Protein AF-A0AAJ1BQD4-F1 (afdb_monomer)

Radius of gyration: 19.54 Å; Cα contacts (8 Å, |Δi|>4): 1120; chains: 1; bounding box: 50×48×52 Å

Solvent-accessible surface area (backbone atoms only — not comparable to full-atom values): 15275 Å² total; per-residue (Å²): 88,64,57,44,64,51,76,49,60,75,44,80,45,82,42,58,44,59,57,44,51,35,37,25,38,22,70,61,92,96,44,77,36,52,31,38,41,34,45,28,41,28,41,9,48,33,22,21,27,33,36,31,27,70,44,18,35,38,39,40,29,49,27,42,30,29,33,5,49,71,22,22,37,35,35,37,29,29,20,37,37,41,38,34,47,26,41,32,40,49,17,58,34,27,18,30,35,34,37,32,57,46,25,48,36,39,38,32,49,27,40,32,33,52,16,39,31,27,37,32,36,38,31,61,69,60,92,76,49,68,83,85,38,26,14,25,37,38,40,31,50,27,41,40,32,33,64,23,66,25,78,36,77,54,36,85,39,43,95,67,90,47,68,43,50,28,22,51,31,37,33,24,36,21,17,35,16,36,36,52,27,41,37,47,31,51,80,78,36,60,15,22,41,29,38,32,30,5,14,39,38,32,41,30,46,28,39,38,37,25,32,14,36,40,32,38,35,24,33,31,38,86,81,52,89,66,50,84,28,20,14,19,44,36,40,39,31,46,38,44,63,38,68,39,43,24,48,38,39,34,28,47,16,39,38,35,40,33,52,31,55,46,58,77,31,54,94,93,56,53,37,63,45,76,39,76,94,71,74,74,46,37,76,92,62,75,30,40,60,35,42,35,57,50,62,35,44,83,44,99,86,46,71,78,27,60,31,76,84,53,88,66,76,96,68,58,68,63,82,47,48,42,81,46,76,43,72,66,41,68,127

Sequence (331 aa):
MRHSSGSITNSELNVNCNGIDINSRKSVGNVDYSIDVISNEITTADGSPITVFDGGLVRIADNDLQGADEASGISIESSEVQVHNNDIGPIGGWNGLWMLGSFDVVAENNTIHDTAREPIRAGEYGSQSPNPQAARVYLANNSITSDGTGSCQATKYDDWGGDFTCPAVHAYRTGVSMFDNTINIPDTGDADGIRAVGALLDIQRNTFNIPGTGAIVTNYDDGYAGSQQYGTLAFFSQNSWAGVGMTYNVTKSSITVQSEYIPSPPPGEYPVRLLWSDQEAYPPNDYQTNIRPTFVQDCANCANMTPRGFPLAINMDNNSTTFTFANLSNL

Foldseek 3Di:
DELDAEEDEPEEFEEAAEQEEYAAWHDDDHDTHAYEYEHYEFEYAAYAPYEHEHAHHYEYEHYEFEHNLQYENYEYELYEYEAYQYEQDDHNHEEPYHYEAAYEYEHENYEQEAGLAANAEYYQDDACRDDGHAHEYEYEAYEFEYQQAHKDFDYPFDPPVTIDGHANYEEELYEYAYYQYEYAHDPPYAHENYEYELYEEHHEQYEDAGQHEPYEFAKTDPPDFLDAIHGYEYEYENYEDHNYQAHEHWEQHAYEYEQYEQDDHPPPDDNYHYDYDDDFQDVVVVRSPFYFRRDQAPDPPGDGSHHVPRPDDRGDDTPDGYYHYDNYHDD

Mean predicted aligned error: 4.43 Å

Secondary structure (DSSP, 8-state):
-BS--EEEES-EEEESS-SEEEES-EEETTEEEPEEEES-EEEESSS-SEEEESS-EEEEES-EEEE-TTS-SEEEES-EEEEES-EEEEESSS-SEEEESS-EEEEES-EEEEESS-SEEEE--STT--S----EEEEES-EEEE-S-PEEPPPTTS--SS-EEPPSEEEESSEEEEES-EEE--TTS---SEEEES-EEEEES-EEE-SSEEEEEE-B--SSTTPPEE--EEEEES-EEES-SEEEEEES-EEEEES-BPPPPPTT--SEEEE--SPPP-GGGTTTT-EEPPPS-SSTTS---PPTT--S-S---TT--EEEEES-B--

Structure (mmCIF, N/CA/C/O backbone):
data_AF-A0AAJ1BQD4-F1
#
_entry.id   AF-A0AAJ1BQD4-F1
#
loop_
_atom_site.group_PDB
_atom_site.id
_atom_site.type_symbol
_atom_site.label_atom_id
_atom_site.label_alt_id
_atom_site.label_comp_id
_atom_site.label_asym_id
_atom_site.label_entity_id
_atom_site.label_seq_id
_atom_site.pdbx_PDB_ins_code
_atom_site.Cartn_x
_atom_site.Cartn_y
_atom_site.Cartn_z
_atom_site.occupancy
_atom_site.B_iso_or_equiv
_atom_site.auth_seq_id
_atom_site.auth_comp_id
_atom_site.auth_asym_id
_atom_site.auth_atom_id
_atom_site.pdbx_PDB_model_num
ATOM 1 N N . MET A 1 1 ? -2.009 -7.087 25.141 1.00 88.19 1 MET A N 1
ATOM 2 C CA . MET A 1 1 ? -2.395 -8.506 25.313 1.00 88.19 1 MET A CA 1
ATOM 3 C C . MET A 1 1 ? -1.305 -9.383 24.733 1.00 88.19 1 MET A C 1
ATOM 5 O O . MET A 1 1 ? -0.830 -9.070 23.652 1.00 88.19 1 MET A O 1
ATOM 9 N N . ARG A 1 2 ? -0.899 -10.452 25.430 1.00 91.88 2 ARG A N 1
ATOM 10 C CA . ARG A 1 2 ? 0.175 -11.340 24.964 1.00 91.88 2 ARG A CA 1
ATOM 11 C C . ARG A 1 2 ? -0.205 -12.805 25.106 1.00 91.88 2 ARG A C 1
ATOM 13 O O . ARG A 1 2 ? -0.715 -13.180 26.161 1.00 91.88 2 ARG A O 1
ATOM 20 N N . HIS A 1 3 ? 0.023 -13.618 24.070 1.00 91.12 3 HIS A N 1
ATOM 21 C CA . HIS A 1 3 ? -0.345 -15.047 24.048 1.00 91.12 3 HIS A CA 1
ATOM 22 C C . HIS A 1 3 ? -1.766 -15.288 24.582 1.00 91.12 3 HIS A C 1
ATOM 24 O O . HIS A 1 3 ? -2.000 -16.134 25.450 1.00 91.12 3 HIS A O 1
ATOM 30 N N . SER A 1 4 ? -2.701 -14.467 24.113 1.00 90.62 4 SER A N 1
ATOM 31 C CA . SER A 1 4 ? -4.085 -14.425 24.579 1.00 90.62 4 SER A CA 1
ATOM 32 C C . SER A 1 4 ? -5.039 -14.786 23.440 1.00 90.62 4 SER A C 1
ATOM 34 O O . SER A 1 4 ? -4.661 -14.749 22.274 1.00 90.62 4 SER A O 1
ATOM 36 N N . SER A 1 5 ? -6.266 -15.151 23.795 1.00 93.25 5 SER A N 1
ATOM 37 C CA . SER A 1 5 ? -7.375 -15.403 22.871 1.00 93.25 5 SER A CA 1
ATOM 38 C C . SER A 1 5 ? -8.663 -14.904 23.514 1.00 93.25 5 SER A C 1
ATOM 40 O O . SER A 1 5 ? -8.797 -14.985 24.738 1.00 93.25 5 SER A O 1
ATOM 42 N N . GLY A 1 6 ? -9.617 -14.440 22.720 1.00 94.44 6 GLY A N 1
ATOM 43 C CA . GLY A 1 6 ? -10.885 -13.917 23.222 1.00 94.44 6 GLY A CA 1
ATOM 44 C C . GLY A 1 6 ? -11.411 -12.796 22.343 1.00 94.44 6 GLY A C 1
ATOM 45 O O . GLY A 1 6 ? -10.931 -12.613 21.229 1.00 94.44 6 GLY A O 1
ATOM 46 N N . SER A 1 7 ? -12.385 -12.051 22.854 1.00 97.19 7 SER A N 1
ATOM 47 C CA . SER A 1 7 ? -13.062 -10.994 22.109 1.00 97.19 7 SER A CA 1
ATOM 48 C C . SER A 1 7 ? -13.147 -9.699 22.914 1.00 97.19 7 SER A C 1
ATOM 50 O O . SER A 1 7 ? -13.523 -9.729 24.087 1.00 97.19 7 SER A O 1
ATOM 52 N N . ILE A 1 8 ? -12.858 -8.571 22.271 1.00 97.94 8 ILE A N 1
ATOM 53 C CA . ILE A 1 8 ? -13.122 -7.217 22.762 1.00 97.94 8 ILE A CA 1
ATOM 54 C C . ILE A 1 8 ? -14.215 -6.642 21.877 1.00 97.94 8 ILE A C 1
ATOM 56 O O . ILE A 1 8 ? -14.010 -6.481 20.673 1.00 97.94 8 ILE A O 1
ATOM 60 N N . THR A 1 9 ? -15.391 -6.405 22.458 1.00 98.19 9 THR A N 1
ATOM 61 C CA . THR A 1 9 ? -16.562 -6.015 21.672 1.00 98.19 9 THR A CA 1
ATOM 62 C C . THR A 1 9 ? -17.439 -4.985 22.350 1.00 98.19 9 THR A C 1
ATOM 64 O O . THR A 1 9 ? -17.558 -5.028 23.577 1.00 98.19 9 THR A O 1
ATOM 67 N N . ASN A 1 10 ? -18.153 -4.179 21.560 1.00 97.88 10 ASN A N 1
ATOM 68 C CA . ASN A 1 10 ? -19.195 -3.255 22.028 1.00 97.88 10 ASN A CA 1
ATOM 69 C C . ASN A 1 10 ? -18.691 -2.312 23.127 1.00 97.88 10 ASN A C 1
ATOM 71 O O . ASN A 1 10 ? -19.351 -2.130 24.152 1.00 97.88 10 ASN A O 1
ATOM 75 N N . SER A 1 11 ? -17.477 -1.795 22.947 1.00 98.06 11 SER A N 1
ATOM 76 C CA . SER A 1 11 ? -16.794 -0.944 23.919 1.00 98.06 11 SER A CA 1
ATOM 77 C C . SER A 1 11 ? -16.406 0.396 23.301 1.00 98.06 11 SER A C 1
ATOM 79 O O . SER A 1 11 ? -16.080 0.466 22.121 1.00 98.06 11 SER A O 1
ATOM 81 N N . GLU A 1 12 ? -16.399 1.434 24.132 1.00 98.50 12 GLU A N 1
ATOM 82 C CA . GLU A 1 12 ? -15.847 2.751 23.813 1.00 98.50 12 GLU A CA 1
ATOM 83 C C . GLU A 1 12 ? -14.515 2.908 24.562 1.00 98.50 12 GLU A C 1
ATOM 85 O O . GLU A 1 12 ? -14.447 2.724 25.784 1.00 98.50 12 GLU A O 1
ATOM 90 N N . LEU A 1 13 ? -13.442 3.191 23.829 1.00 98.25 13 LEU A N 1
ATOM 91 C CA . LEU A 1 13 ? -12.076 3.293 24.333 1.00 98.25 13 LEU A CA 1
ATOM 92 C C . LEU A 1 13 ? -11.508 4.668 23.972 1.00 98.25 13 LEU A C 1
ATOM 94 O O . LEU A 1 13 ? -11.209 4.930 22.815 1.00 98.25 13 LEU A O 1
ATOM 98 N N . ASN A 1 14 ? -11.307 5.515 24.983 1.00 98.31 14 ASN A N 1
ATOM 99 C CA . ASN A 1 14 ? -10.690 6.835 24.844 1.00 98.31 14 ASN A CA 1
ATOM 100 C C . ASN A 1 14 ? -9.389 6.869 25.651 1.00 98.31 14 ASN A C 1
ATOM 102 O O . ASN A 1 14 ? -9.422 6.896 26.887 1.00 98.31 14 ASN A O 1
ATOM 106 N N . VAL A 1 15 ? -8.242 6.820 24.974 1.00 97.69 15 VAL A N 1
ATOM 107 C CA . VAL A 1 15 ? -6.924 6.718 25.625 1.00 97.69 15 VAL A CA 1
ATOM 108 C C . VAL A 1 15 ? -5.890 7.628 24.966 1.00 97.69 15 VAL A C 1
ATOM 110 O O . VAL A 1 15 ? -6.052 8.045 23.830 1.00 97.69 15 VAL A O 1
ATOM 113 N N . ASN A 1 16 ? -4.794 7.930 25.663 1.00 95.75 16 ASN A N 1
ATOM 114 C CA . ASN A 1 16 ? -3.733 8.760 25.078 1.00 95.75 16 ASN A CA 1
ATOM 115 C C . ASN A 1 16 ? -2.726 7.939 24.256 1.00 95.75 16 ASN A C 1
ATOM 117 O O . ASN A 1 16 ? -2.197 8.414 23.263 1.00 95.75 16 ASN A O 1
ATOM 121 N N . CYS A 1 17 ? -2.449 6.706 24.682 1.00 95.19 17 CYS A N 1
ATOM 122 C CA . CYS A 1 17 ? -1.466 5.826 24.048 1.00 95.19 17 CYS A CA 1
ATOM 123 C C . CYS A 1 17 ? -2.155 4.888 23.039 1.00 95.19 17 CYS A C 1
ATOM 125 O O . CYS A 1 17 ? -3.218 5.204 22.516 1.00 95.19 17 CYS A O 1
ATOM 127 N N . ASN A 1 18 ? -1.577 3.709 22.794 1.00 96.56 18 ASN A N 1
ATOM 128 C CA . ASN A 1 18 ? -2.221 2.681 21.979 1.00 96.56 18 ASN A CA 1
ATOM 129 C C . ASN A 1 18 ? -3.545 2.223 22.614 1.00 96.56 18 ASN A C 1
ATOM 131 O O . ASN A 1 18 ? -3.602 2.006 23.829 1.00 96.56 18 ASN A O 1
ATOM 135 N N . GLY A 1 19 ? -4.576 2.031 21.788 1.00 97.50 19 GLY A N 1
ATOM 136 C CA . GLY A 1 19 ? -5.894 1.554 22.212 1.00 97.50 19 GLY A CA 1
ATOM 137 C C . GLY A 1 19 ? -5.857 0.086 22.624 1.00 97.50 19 GLY A C 1
ATOM 138 O O . GLY A 1 19 ? -5.898 -0.259 23.808 1.00 97.50 19 GLY A O 1
ATOM 139 N N . ILE A 1 20 ? -5.751 -0.796 21.633 1.00 98.06 20 ILE A N 1
ATOM 140 C CA . ILE A 1 20 ? -5.651 -2.240 21.819 1.00 98.06 20 ILE A CA 1
ATOM 141 C C . ILE A 1 20 ? -4.321 -2.726 21.265 1.00 98.06 20 ILE A C 1
ATOM 143 O O . ILE A 1 20 ? -4.114 -2.780 20.057 1.00 98.06 20 ILE A O 1
ATOM 147 N N . ASP A 1 21 ? -3.444 -3.150 22.169 1.00 97.12 21 ASP A N 1
ATOM 148 C CA . ASP A 1 21 ? -2.153 -3.717 21.801 1.00 97.12 21 ASP A CA 1
ATOM 149 C C . ASP A 1 21 ? -2.175 -5.246 21.876 1.00 97.12 21 ASP A C 1
ATOM 151 O O . ASP A 1 21 ? -2.487 -5.821 22.925 1.00 97.12 21 ASP A O 1
ATOM 155 N N . ILE A 1 22 ? -1.861 -5.927 20.776 1.00 97.81 22 ILE A N 1
ATOM 156 C CA . ILE A 1 22 ? -1.838 -7.387 20.651 1.00 97.81 22 ILE A CA 1
ATOM 157 C C . ILE A 1 22 ? -0.440 -7.830 20.227 1.00 97.81 22 ILE A C 1
ATOM 159 O O . ILE A 1 22 ? 0.046 -7.459 19.169 1.00 97.81 22 ILE A O 1
ATOM 163 N N . ASN A 1 23 ? 0.180 -8.690 21.035 1.00 96.44 23 ASN A N 1
ATOM 164 C CA . ASN A 1 23 ? 1.512 -9.230 20.784 1.00 96.44 23 ASN A CA 1
ATOM 165 C C . ASN A 1 23 ? 1.465 -10.758 20.837 1.00 96.44 23 ASN A C 1
ATOM 167 O O . ASN A 1 23 ? 1.187 -11.343 21.889 1.00 96.44 23 ASN A O 1
ATOM 171 N N . SER A 1 24 ? 1.770 -11.404 19.715 1.00 94.81 24 SER A N 1
ATOM 172 C CA . SER A 1 24 ? 1.760 -12.860 19.549 1.00 94.81 24 SER A CA 1
ATOM 173 C C . SER A 1 24 ? 0.397 -13.547 19.681 1.00 94.81 24 SER A C 1
ATOM 175 O O . SER A 1 24 ? -0.425 -13.250 20.551 1.00 94.81 24 SER A O 1
ATOM 177 N N . ARG A 1 25 ? 0.191 -14.580 18.860 1.00 94.94 25 ARG A N 1
ATOM 178 C CA . ARG A 1 25 ? -0.966 -15.476 18.962 1.00 94.94 25 ARG A CA 1
ATOM 179 C C . ARG A 1 25 ? -0.877 -16.433 20.154 1.00 94.94 25 ARG A C 1
ATOM 181 O O . ARG A 1 25 ? 0.198 -16.711 20.705 1.00 94.94 25 ARG A O 1
ATOM 188 N N . LYS A 1 26 ? -2.035 -16.952 20.562 1.00 94.94 26 LYS A N 1
ATOM 189 C CA . LYS A 1 26 ? -2.145 -18.078 21.493 1.00 94.94 26 LYS A CA 1
ATOM 190 C C . LYS A 1 26 ? -2.209 -19.379 20.701 1.00 94.94 26 LYS A C 1
ATOM 192 O O . LYS A 1 26 ? -3.079 -19.532 19.854 1.00 94.94 26 LYS A O 1
ATOM 197 N N . SER A 1 27 ? -1.370 -20.338 21.077 1.00 94.06 27 SER A N 1
ATOM 198 C CA . SER A 1 27 ? -1.396 -21.694 20.527 1.00 94.06 27 SER A CA 1
ATOM 199 C C . SER A 1 27 ? -1.500 -22.728 21.650 1.00 94.06 27 SER A C 1
ATOM 201 O O . SER A 1 27 ? -0.889 -22.572 22.715 1.00 94.06 27 SER A O 1
ATOM 203 N N . VAL A 1 28 ? -2.286 -23.784 21.433 1.00 92.94 28 VAL A N 1
ATOM 204 C CA . VAL A 1 28 ? -2.361 -24.962 22.314 1.00 92.94 28 VAL A CA 1
ATOM 205 C C . VAL A 1 28 ? -2.267 -26.215 21.451 1.00 92.94 28 VAL A C 1
ATOM 207 O O . VAL A 1 28 ? -3.158 -26.509 20.656 1.00 92.94 28 VAL A O 1
ATOM 210 N N . GLY A 1 29 ? -1.172 -26.964 21.597 1.00 91.69 29 GLY A N 1
ATOM 211 C CA . GLY A 1 29 ? -0.854 -28.044 20.663 1.00 91.69 29 GLY A CA 1
ATOM 212 C C . GLY A 1 29 ? -0.617 -27.483 19.259 1.00 91.69 29 GLY A C 1
ATOM 213 O O . GLY A 1 29 ? 0.202 -26.585 19.101 1.00 91.69 29 GLY A O 1
ATOM 214 N N . ASN A 1 30 ? -1.362 -27.988 18.273 1.00 91.00 30 ASN A N 1
ATOM 215 C CA . ASN A 1 30 ? -1.288 -27.555 16.870 1.00 91.00 30 ASN A CA 1
ATOM 216 C C . ASN A 1 30 ? -2.463 -26.642 16.466 1.00 91.00 30 ASN A C 1
ATOM 218 O O . ASN A 1 30 ? -2.807 -26.576 15.289 1.00 91.00 30 ASN A O 1
ATOM 222 N N . VAL A 1 31 ? -3.136 -26.020 17.439 1.00 93.81 31 VAL A N 1
ATOM 223 C CA . VAL A 1 31 ? -4.277 -25.127 17.200 1.00 93.81 31 VAL A CA 1
ATOM 224 C C . VAL A 1 31 ? -3.903 -23.718 17.633 1.00 93.81 31 VAL A C 1
ATOM 226 O O . VAL A 1 31 ? -3.534 -23.507 18.792 1.00 93.81 31 VAL A O 1
ATOM 229 N N . ASP A 1 32 ? -4.033 -22.778 16.702 1.00 94.50 32 ASP A N 1
ATOM 230 C CA . ASP A 1 32 ? -3.920 -21.343 16.945 1.00 94.50 32 ASP A CA 1
ATOM 231 C C . ASP A 1 32 ? -5.301 -20.746 17.228 1.00 94.50 32 ASP A C 1
ATOM 233 O O . ASP A 1 32 ? -6.310 -21.164 16.657 1.00 94.50 32 ASP A O 1
ATOM 237 N N . TYR A 1 33 ? -5.342 -19.758 18.118 1.00 95.56 33 TYR A N 1
ATOM 238 C CA . TYR A 1 33 ? -6.560 -19.072 18.530 1.00 95.56 33 TYR A CA 1
ATOM 239 C C . TYR A 1 33 ? -6.441 -17.584 18.223 1.00 95.56 33 TYR A C 1
ATOM 241 O O . TYR A 1 33 ? -5.464 -16.944 18.625 1.00 95.56 33 TYR A O 1
ATOM 249 N N . SER A 1 34 ? -7.446 -17.043 17.536 1.00 95.56 34 SER A N 1
ATOM 250 C CA . SER A 1 34 ? -7.512 -15.624 17.209 1.00 95.56 34 SER A CA 1
ATOM 251 C C . SER A 1 34 ? -7.964 -14.772 18.399 1.00 95.56 34 SER A C 1
ATOM 253 O O . SER A 1 34 ? -8.616 -15.248 19.338 1.00 95.56 34 SER A O 1
ATOM 255 N N . ILE A 1 35 ? -7.615 -13.487 18.344 1.00 97.88 35 ILE A N 1
ATOM 256 C CA . ILE A 1 35 ? -8.299 -12.433 19.096 1.00 97.88 35 ILE A CA 1
ATOM 257 C C . ILE A 1 35 ? -9.266 -11.725 18.153 1.00 97.88 35 ILE A C 1
ATOM 259 O O . ILE A 1 35 ? -8.914 -11.396 17.024 1.00 97.88 35 ILE A O 1
ATOM 263 N N . ASP A 1 36 ? -10.467 -11.474 18.646 1.00 98.50 36 ASP A N 1
ATOM 264 C CA . ASP A 1 36 ? -11.511 -10.736 17.958 1.00 98.50 36 ASP A CA 1
ATOM 265 C C . ASP A 1 36 ? -11.612 -9.317 18.549 1.00 98.50 36 ASP A C 1
ATOM 267 O O . ASP A 1 36 ? -11.798 -9.157 19.754 1.00 98.50 36 ASP A O 1
ATOM 271 N N . VAL A 1 37 ? -11.510 -8.281 17.719 1.00 98.69 37 VAL A N 1
ATOM 272 C CA . VAL A 1 37 ? -11.746 -6.873 18.082 1.00 98.69 37 VAL A CA 1
ATOM 273 C C . VAL A 1 37 ? -12.892 -6.370 17.213 1.00 98.69 37 VAL A C 1
ATOM 275 O O . VAL A 1 37 ? -12.697 -6.154 16.018 1.00 98.69 37 VAL A O 1
ATOM 278 N N . ILE A 1 38 ? -14.105 -6.294 17.771 1.00 98.81 38 ILE A N 1
ATOM 279 C CA . ILE A 1 38 ? -15.328 -6.124 16.970 1.00 98.81 38 ILE A CA 1
ATOM 280 C C . ILE A 1 38 ? -16.282 -5.076 17.527 1.00 98.81 38 ILE A C 1
ATOM 282 O O . ILE A 1 38 ? -16.624 -5.156 18.703 1.00 98.81 38 ILE A O 1
ATOM 286 N N . SER A 1 39 ? -16.835 -4.199 16.689 1.00 98.75 39 SER A N 1
ATOM 287 C CA . SER A 1 39 ? -17.885 -3.256 17.115 1.00 98.75 39 SER A CA 1
ATOM 288 C C . SER A 1 39 ? -17.452 -2.377 18.286 1.00 98.75 39 SER A C 1
ATOM 290 O O . SER A 1 39 ? -18.170 -2.261 19.278 1.00 98.75 39 SER A O 1
ATOM 292 N N . ASN A 1 40 ? -16.250 -1.814 18.211 1.00 98.81 40 ASN A N 1
ATOM 293 C CA . ASN A 1 40 ? -15.747 -0.859 19.193 1.00 98.81 40 ASN A CA 1
ATOM 294 C C . ASN A 1 40 ? -15.586 0.524 18.564 1.00 98.81 40 ASN A C 1
ATOM 296 O O . ASN A 1 40 ? -15.334 0.632 17.369 1.00 98.81 40 ASN A O 1
ATOM 300 N N . GLU A 1 41 ? -15.667 1.550 19.400 1.00 98.88 41 GLU A N 1
ATOM 301 C CA . GLU A 1 41 ? -15.239 2.912 19.083 1.00 98.88 41 GLU A CA 1
ATOM 302 C C . GLU A 1 41 ? -13.920 3.154 19.819 1.00 98.88 41 GLU A C 1
ATOM 304 O O . GLU A 1 41 ? -13.856 3.022 21.047 1.00 98.88 41 GLU A O 1
ATOM 309 N N . ILE A 1 42 ? -12.841 3.414 19.083 1.00 98.81 42 ILE A N 1
ATOM 310 C CA . ILE A 1 42 ? -11.493 3.545 19.639 1.00 98.81 42 ILE A CA 1
ATOM 311 C C . ILE A 1 42 ? -10.894 4.869 19.185 1.00 98.81 42 ILE A C 1
ATOM 313 O O . ILE A 1 42 ? -10.486 5.022 18.036 1.00 98.81 42 ILE A O 1
ATOM 317 N N . THR A 1 43 ? -10.781 5.797 20.129 1.00 98.81 43 THR A N 1
ATOM 318 C CA . THR A 1 43 ? -10.100 7.074 19.937 1.00 98.81 43 THR A CA 1
ATOM 319 C C . THR A 1 43 ? -8.804 7.081 20.731 1.00 98.81 43 THR A C 1
ATOM 321 O O . THR A 1 43 ? -8.794 6.885 21.954 1.00 98.81 43 THR A O 1
ATOM 324 N N . THR A 1 44 ? -7.698 7.335 20.041 1.00 98.69 44 THR A N 1
ATOM 325 C CA . THR A 1 44 ? -6.385 7.517 20.662 1.00 98.69 44 THR A CA 1
ATOM 326 C C . THR A 1 44 ? -5.889 8.944 20.470 1.00 98.69 44 THR A C 1
ATOM 328 O O . THR A 1 44 ? -6.135 9.541 19.430 1.00 98.69 44 THR A O 1
ATOM 331 N N . ALA A 1 45 ? -5.176 9.509 21.447 1.00 98.19 45 ALA A N 1
ATOM 332 C CA . ALA A 1 45 ? -4.479 10.779 21.220 1.00 98.19 45 ALA A CA 1
ATOM 333 C C . ALA A 1 45 ? -3.259 10.553 20.313 1.00 98.19 45 ALA A C 1
ATOM 335 O O . ALA A 1 45 ? -3.288 10.910 19.144 1.00 98.19 45 ALA A O 1
ATOM 336 N N . ASP A 1 46 ? -2.233 9.865 20.819 1.00 97.31 46 ASP A N 1
ATOM 337 C CA . ASP A 1 46 ? -0.934 9.766 20.145 1.00 97.31 46 ASP A CA 1
ATOM 338 C C . ASP A 1 46 ? -0.732 8.393 19.482 1.00 97.31 46 ASP A C 1
ATOM 340 O O . ASP A 1 46 ? -0.266 8.297 18.348 1.00 97.31 46 ASP A O 1
ATOM 344 N N . GLY A 1 47 ? -1.066 7.312 20.199 1.00 97.69 47 GLY A N 1
ATOM 345 C CA . GLY A 1 47 ? -0.770 5.933 19.786 1.00 97.69 47 GLY A CA 1
ATOM 346 C C . GLY A 1 47 ? -1.756 5.344 18.776 1.00 97.69 47 GLY A C 1
ATOM 347 O O . GLY A 1 47 ? -2.797 5.926 18.500 1.00 97.69 47 GLY A O 1
ATOM 348 N N . SER A 1 48 ? -1.466 4.157 18.237 1.00 98.44 48 SER A N 1
ATOM 349 C CA . SER A 1 48 ? -2.374 3.500 17.284 1.00 98.44 48 SER A CA 1
ATOM 350 C C . SER A 1 48 ? -3.634 2.976 17.991 1.00 98.44 48 SER A C 1
ATOM 352 O O . SER A 1 48 ? -3.506 2.335 19.044 1.00 98.44 48 SER A O 1
ATOM 354 N N . PRO A 1 49 ? -4.841 3.135 17.415 1.00 98.69 49 PRO A N 1
ATOM 355 C CA . PRO A 1 49 ? -6.054 2.483 17.897 1.00 98.69 49 PRO A CA 1
ATOM 356 C C . PRO A 1 49 ? -5.872 0.979 18.082 1.00 98.69 49 PRO A C 1
ATOM 358 O O . PRO A 1 49 ? -6.246 0.438 19.125 1.00 98.69 49 PRO A O 1
ATOM 361 N N . ILE A 1 50 ? -5.235 0.305 17.117 1.00 98.81 50 ILE A N 1
ATOM 362 C CA . ILE A 1 50 ? -4.923 -1.123 17.214 1.00 98.81 50 ILE A CA 1
ATOM 363 C C . ILE A 1 50 ? -3.487 -1.401 16.752 1.00 98.81 50 ILE A C 1
ATOM 365 O O . ILE A 1 50 ? -3.077 -0.991 15.666 1.00 98.81 50 ILE A O 1
ATOM 369 N N . THR A 1 51 ? -2.739 -2.162 17.554 1.00 98.69 51 THR A N 1
ATOM 370 C CA . THR A 1 51 ? -1.444 -2.742 17.167 1.00 98.69 51 THR A CA 1
ATOM 371 C C . THR A 1 51 ? -1.501 -4.268 17.204 1.00 98.69 51 THR A C 1
ATOM 373 O O . THR A 1 51 ? -2.052 -4.858 18.136 1.00 98.69 51 THR A O 1
ATOM 376 N N . VAL A 1 52 ? -0.935 -4.923 16.186 1.00 98.56 52 VAL A N 1
ATOM 377 C CA . VAL A 1 52 ? -0.833 -6.387 16.092 1.00 98.56 52 VAL A CA 1
ATOM 378 C C . VAL A 1 52 ? 0.579 -6.790 15.687 1.00 98.56 52 VAL A C 1
ATOM 380 O O . VAL A 1 52 ? 0.926 -6.764 14.506 1.00 98.56 52 VAL A O 1
ATOM 383 N N . PHE A 1 53 ? 1.385 -7.182 16.668 1.00 97.50 53 PHE A N 1
ATOM 384 C CA . PHE A 1 53 ? 2.812 -7.453 16.507 1.00 97.50 53 PHE A CA 1
ATOM 385 C C . PHE A 1 53 ? 3.192 -8.888 16.903 1.00 97.50 53 PHE A C 1
ATOM 387 O O . PHE A 1 53 ? 2.409 -9.636 17.504 1.00 97.50 53 PHE A O 1
ATOM 394 N N . ASP A 1 54 ? 4.428 -9.270 16.577 1.00 95.12 54 ASP A N 1
ATOM 395 C CA . ASP A 1 54 ? 5.095 -10.490 17.046 1.00 95.12 54 ASP A CA 1
ATOM 396 C C . ASP A 1 54 ? 4.331 -11.801 16.777 1.00 95.12 54 ASP A C 1
ATOM 398 O O . ASP A 1 54 ? 4.226 -12.666 17.657 1.00 95.12 54 ASP A O 1
ATOM 402 N N . GLY A 1 55 ? 3.781 -11.980 15.572 1.00 95.06 55 GLY A N 1
ATOM 403 C CA . GLY A 1 55 ? 3.081 -13.212 15.194 1.00 95.06 55 GLY A CA 1
ATOM 404 C C . GLY A 1 55 ? 1.640 -13.273 15.691 1.00 95.06 55 GLY A C 1
ATOM 405 O O . GLY A 1 55 ? 1.145 -14.356 16.023 1.00 95.06 55 GLY A O 1
ATOM 406 N N . GLY A 1 56 ? 0.964 -12.129 15.787 1.00 97.50 56 GLY A N 1
ATOM 407 C CA . GLY A 1 56 ? -0.458 -12.047 16.101 1.00 97.50 56 GLY A CA 1
ATOM 408 C C . GLY A 1 56 ? -1.333 -12.830 15.113 1.00 97.50 56 GLY A C 1
ATOM 409 O O . GLY A 1 56 ? -0.948 -13.082 13.967 1.00 97.50 56 GLY A O 1
ATOM 410 N N . LEU A 1 57 ? -2.507 -13.245 15.592 1.00 97.81 57 LEU A N 1
ATOM 411 C CA . LEU A 1 57 ? -3.601 -13.792 14.789 1.00 97.81 57 LEU A CA 1
ATOM 412 C C . LEU A 1 57 ? -4.880 -13.080 15.226 1.00 97.81 57 LEU A C 1
ATOM 414 O O . LEU A 1 57 ? -5.373 -13.331 16.329 1.00 97.81 57 LEU A O 1
ATOM 418 N N . VAL A 1 58 ? -5.364 -12.139 14.420 1.00 98.50 58 VAL A N 1
ATOM 419 C CA . VAL A 1 58 ? -6.402 -11.195 14.860 1.00 98.50 58 VAL A CA 1
ATOM 420 C C . VAL A 1 58 ? -7.452 -10.982 13.782 1.00 98.50 58 VAL A C 1
ATOM 422 O O . VAL A 1 58 ? -7.135 -10.895 12.598 1.00 98.50 58 VAL A O 1
ATOM 425 N N . ARG A 1 59 ? -8.705 -10.851 14.210 1.00 98.69 59 ARG A N 1
ATOM 426 C CA . ARG A 1 59 ? -9.801 -10.350 13.389 1.00 98.69 59 ARG A CA 1
ATOM 427 C C . ARG A 1 59 ? -10.298 -9.028 13.959 1.00 98.69 59 ARG A C 1
ATOM 429 O O . ARG A 1 59 ? -10.749 -8.971 15.099 1.00 98.69 59 ARG A O 1
ATOM 436 N N . ILE A 1 60 ? -10.213 -7.983 13.153 1.00 98.88 60 ILE A N 1
ATOM 437 C CA . ILE A 1 60 ? -10.612 -6.611 13.447 1.00 98.88 60 ILE A CA 1
ATOM 438 C C . ILE A 1 60 ? -11.820 -6.312 12.565 1.00 98.88 60 ILE A C 1
ATOM 440 O O . ILE A 1 60 ? -11.672 -6.250 11.344 1.00 98.88 60 ILE A O 1
ATOM 444 N N . ALA A 1 61 ? -13.015 -6.190 13.142 1.00 98.88 61 ALA A N 1
ATOM 445 C CA . ALA A 1 61 ? -14.219 -5.991 12.343 1.00 98.88 61 ALA A CA 1
ATOM 446 C C . ALA A 1 61 ? -15.201 -4.956 12.891 1.00 98.88 61 ALA A C 1
ATOM 448 O O . ALA A 1 61 ? -15.418 -4.888 14.092 1.00 98.88 61 ALA A O 1
ATOM 449 N N . ASP A 1 62 ? -15.858 -4.207 12.011 1.00 98.88 62 ASP A N 1
ATOM 450 C CA . ASP A 1 62 ? -16.965 -3.319 12.380 1.00 98.88 62 ASP A CA 1
ATOM 451 C C . ASP A 1 62 ? -16.589 -2.274 13.460 1.00 98.88 62 ASP A C 1
ATOM 453 O O . ASP A 1 62 ? -17.435 -1.917 14.276 1.00 98.88 62 ASP A O 1
ATOM 457 N N . ASN A 1 63 ? -15.325 -1.836 13.537 1.00 98.94 63 ASN A N 1
ATOM 458 C CA . ASN A 1 63 ? -14.877 -0.813 14.493 1.00 98.94 63 ASN A CA 1
ATOM 459 C C . ASN A 1 63 ? -14.838 0.581 13.853 1.00 98.94 63 ASN A C 1
ATOM 461 O O . ASN A 1 63 ? -14.635 0.694 12.647 1.00 98.94 63 ASN A O 1
ATOM 465 N N . ASP A 1 64 ? -14.954 1.606 14.692 1.00 98.88 64 ASP A N 1
ATOM 466 C CA . ASP A 1 64 ? -14.686 3.013 14.381 1.00 98.88 64 ASP A CA 1
ATOM 467 C C . ASP A 1 64 ? -13.365 3.417 15.061 1.00 98.88 64 ASP A C 1
ATOM 469 O O . ASP A 1 64 ? -13.230 3.285 16.285 1.00 98.88 64 ASP A O 1
ATOM 473 N N . LEU A 1 65 ? -12.355 3.786 14.270 1.00 98.88 65 LEU A N 1
ATOM 474 C CA . LEU A 1 65 ? -10.976 4.008 14.708 1.00 98.88 65 LEU A CA 1
ATOM 475 C C . LEU A 1 65 ? -10.495 5.401 14.287 1.00 98.88 65 LEU A C 1
ATOM 477 O O . LEU A 1 65 ? -10.335 5.660 13.095 1.00 98.88 65 LEU A O 1
ATOM 481 N N . GLN A 1 66 ? -10.146 6.253 15.252 1.00 98.69 66 GLN A N 1
ATOM 482 C CA . GLN A 1 66 ? -9.687 7.621 14.972 1.00 98.69 66 GLN A CA 1
ATOM 483 C C . GLN A 1 66 ? -8.566 8.105 15.908 1.00 98.69 66 GLN A C 1
ATOM 485 O O . GLN A 1 66 ? -8.316 7.529 16.972 1.00 98.69 66 GLN A O 1
ATOM 490 N N . GLY A 1 67 ? -7.920 9.209 15.515 1.00 98.12 67 GLY A N 1
ATOM 491 C CA . GLY A 1 67 ? -6.880 9.904 16.272 1.00 98.12 67 GLY A CA 1
ATOM 492 C C . GLY A 1 67 ? -5.471 9.543 15.804 1.00 98.12 67 GLY A C 1
ATOM 493 O O . GLY A 1 67 ? -5.141 9.745 14.636 1.00 98.12 67 GLY A O 1
ATOM 494 N N . ALA A 1 68 ? -4.647 8.988 16.695 1.00 97.75 68 ALA A N 1
ATOM 495 C CA . ALA A 1 68 ? -3.292 8.519 16.382 1.00 97.75 68 ALA A CA 1
ATOM 496 C C . ALA A 1 68 ? -2.358 9.617 15.833 1.00 97.75 68 ALA A C 1
ATOM 498 O O . ALA A 1 68 ? -1.702 9.430 14.806 1.00 97.75 68 ALA A O 1
ATOM 499 N N . ASP A 1 69 ? -2.273 10.755 16.521 1.00 97.81 69 ASP A N 1
ATOM 500 C CA . ASP A 1 69 ? -1.509 11.941 16.104 1.00 97.81 69 ASP A CA 1
ATOM 501 C C . ASP A 1 69 ? -0.004 11.673 15.916 1.00 97.81 69 ASP A C 1
ATOM 503 O O . ASP A 1 69 ? 0.673 12.396 15.184 1.00 97.81 69 ASP A O 1
ATOM 507 N N . GLU A 1 70 ? 0.529 10.608 16.521 1.00 97.25 70 GLU A N 1
ATOM 508 C CA . GLU A 1 70 ? 1.923 10.182 16.364 1.00 97.25 70 GLU A CA 1
ATOM 509 C C . GLU A 1 70 ? 2.055 8.755 15.802 1.00 97.25 70 GLU A C 1
ATOM 511 O O . GLU A 1 70 ? 3.165 8.218 15.731 1.00 97.25 70 GLU A O 1
ATOM 516 N N . ALA A 1 71 ? 0.955 8.135 15.355 1.00 97.31 71 ALA A N 1
ATOM 517 C CA . ALA A 1 71 ? 0.918 6.734 14.934 1.00 97.31 71 ALA A CA 1
ATOM 518 C C . ALA A 1 71 ? 0.007 6.474 13.710 1.00 97.31 71 ALA A C 1
ATOM 520 O O . ALA A 1 71 ? -0.353 7.383 12.965 1.00 97.31 71 ALA A O 1
ATOM 521 N N . SER A 1 72 ? -0.270 5.200 13.422 1.00 98.06 72 SER A N 1
ATOM 522 C CA . SER A 1 72 ? -1.149 4.772 12.318 1.00 98.06 72 SER A CA 1
ATOM 523 C C . SER A 1 72 ? -2.464 4.220 12.867 1.00 98.06 72 SER A C 1
ATOM 525 O O . SER A 1 72 ? -2.506 3.798 14.019 1.00 98.06 72 SER A O 1
ATOM 527 N N . GLY A 1 73 ? -3.522 4.164 12.056 1.00 98.38 73 GLY A N 1
ATOM 528 C CA . GLY A 1 73 ? -4.824 3.636 12.486 1.00 98.38 73 GLY A CA 1
ATOM 529 C C . GLY A 1 73 ? -4.741 2.179 12.954 1.00 98.38 73 GLY A C 1
ATOM 530 O O . GLY A 1 73 ? -5.100 1.844 14.085 1.00 98.38 73 GLY A O 1
ATOM 531 N N . ILE A 1 74 ? -4.190 1.311 12.102 1.00 98.81 74 ILE A N 1
ATOM 532 C CA . ILE A 1 74 ? -3.858 -0.072 12.456 1.00 98.81 74 ILE A CA 1
ATOM 533 C C . ILE A 1 74 ? -2.403 -0.353 12.078 1.00 98.81 74 ILE A C 1
ATOM 535 O O . ILE A 1 74 ? -2.027 -0.299 10.904 1.00 98.81 74 ILE A O 1
ATOM 539 N N . SER A 1 75 ? -1.592 -0.698 13.078 1.00 98.44 75 SER A N 1
ATOM 540 C CA . SER A 1 75 ? -0.187 -1.071 12.890 1.00 98.44 75 SER A CA 1
ATOM 541 C C . SER A 1 75 ? -0.015 -2.581 13.009 1.00 98.44 75 SER A C 1
ATOM 543 O O . SER A 1 75 ? -0.389 -3.179 14.017 1.00 98.44 75 SER A O 1
ATOM 545 N N . ILE A 1 76 ? 0.576 -3.206 11.994 1.00 98.56 76 ILE A N 1
ATOM 546 C CA . ILE A 1 76 ? 0.727 -4.656 11.880 1.00 98.56 76 ILE A CA 1
ATOM 547 C C . ILE A 1 76 ? 2.192 -4.981 11.605 1.00 98.56 76 ILE A C 1
ATOM 549 O O . ILE A 1 76 ? 2.781 -4.485 10.648 1.00 98.56 76 ILE A O 1
ATOM 553 N N . GLU A 1 77 ? 2.767 -5.859 12.415 1.00 96.44 77 GLU A N 1
ATOM 554 C CA . GLU A 1 77 ? 4.139 -6.328 12.250 1.00 96.44 77 GLU A CA 1
ATOM 555 C C . GLU A 1 77 ? 4.178 -7.846 12.358 1.00 96.44 77 GLU A C 1
ATOM 557 O O . GLU A 1 77 ? 3.729 -8.425 13.352 1.00 96.44 77 GLU A O 1
ATOM 562 N N . SER A 1 78 ? 4.722 -8.494 11.328 1.00 95.50 78 SER A N 1
ATOM 563 C CA . SER A 1 78 ? 4.973 -9.937 11.297 1.00 95.50 78 SER A CA 1
ATOM 564 C C . SER A 1 78 ? 3.785 -10.787 11.784 1.00 95.50 78 SER A C 1
ATOM 566 O O . SER A 1 78 ? 3.946 -11.641 12.656 1.00 95.50 78 SER A O 1
ATOM 568 N N . SER A 1 79 ? 2.569 -10.490 11.312 1.00 97.56 79 SER A N 1
ATOM 569 C CA . SER A 1 79 ? 1.317 -11.025 11.869 1.00 97.56 79 SER A CA 1
ATOM 570 C C . SER A 1 79 ? 0.282 -11.378 10.794 1.00 97.56 79 SER A C 1
ATOM 572 O O . SER A 1 79 ? 0.367 -10.936 9.649 1.00 97.56 79 SER A O 1
ATOM 574 N N . GLU A 1 80 ? -0.717 -12.173 11.179 1.00 98.06 80 GLU A N 1
ATOM 575 C CA . GLU A 1 80 ? -1.848 -12.565 10.332 1.00 98.06 80 GLU A CA 1
ATOM 576 C C . GLU A 1 80 ? -3.113 -11.847 10.805 1.00 98.06 80 GLU A C 1
ATOM 578 O O . GLU A 1 80 ? -3.540 -12.021 11.954 1.00 98.06 80 GLU A O 1
ATOM 583 N N . VAL A 1 81 ? -3.690 -11.005 9.946 1.00 98.75 81 VAL A N 1
ATOM 584 C CA . VAL A 1 81 ? -4.767 -10.093 10.354 1.00 98.75 81 VAL A CA 1
ATOM 585 C C . VAL A 1 81 ? -5.877 -10.030 9.313 1.00 98.75 81 VAL A C 1
ATOM 587 O O . VAL A 1 81 ? -5.639 -9.815 8.127 1.00 98.75 81 VAL A O 1
ATOM 590 N N . GLN A 1 82 ? -7.108 -10.184 9.784 1.00 98.88 82 GLN A N 1
ATOM 591 C CA . GLN A 1 82 ? -8.333 -9.944 9.029 1.00 98.88 82 GLN A CA 1
ATOM 592 C C . GLN A 1 82 ? -8.927 -8.601 9.458 1.00 98.88 82 GLN A C 1
ATOM 594 O O . GLN A 1 82 ? -9.174 -8.408 10.644 1.00 98.88 82 GLN A O 1
ATOM 599 N N . VAL A 1 83 ? -9.143 -7.680 8.523 1.00 98.94 83 VAL A N 1
ATOM 600 C CA . VAL A 1 83 ? -9.616 -6.308 8.750 1.00 98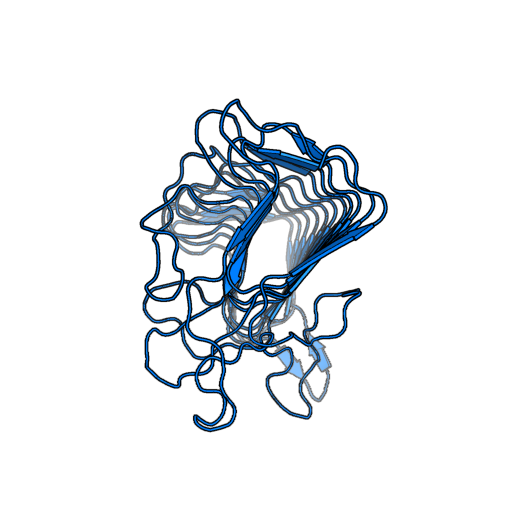.94 83 VAL A CA 1
ATOM 601 C C . VAL A 1 83 ? -10.875 -6.094 7.909 1.00 98.94 83 VAL A C 1
ATOM 603 O O . VAL A 1 83 ? -10.797 -5.983 6.688 1.00 98.94 83 VAL A O 1
ATOM 606 N N . HIS A 1 84 ? -12.051 -6.081 8.532 1.00 98.88 84 HIS A N 1
ATOM 607 C CA . HIS A 1 84 ? -13.326 -6.087 7.811 1.00 98.88 84 HIS A CA 1
ATOM 608 C C . HIS A 1 84 ? -14.293 -5.000 8.267 1.00 98.88 84 HIS A C 1
ATOM 610 O O . HIS A 1 84 ? -14.564 -4.890 9.454 1.00 98.88 84 HIS A O 1
ATOM 616 N N . ASN A 1 85 ? -14.906 -4.272 7.334 1.00 98.88 85 ASN A N 1
ATOM 617 C CA . ASN A 1 85 ? -15.998 -3.335 7.637 1.00 98.88 85 ASN A CA 1
ATOM 618 C C . ASN A 1 85 ? -15.654 -2.257 8.689 1.00 98.88 85 ASN A C 1
ATOM 620 O O . ASN A 1 85 ? -16.541 -1.813 9.413 1.00 98.88 85 ASN A O 1
ATOM 624 N N . ASN A 1 86 ? -14.385 -1.881 8.843 1.00 98.94 86 ASN A N 1
ATOM 625 C CA . ASN A 1 86 ? -14.006 -0.835 9.792 1.00 98.94 86 ASN A CA 1
ATOM 626 C C . ASN A 1 86 ? -14.108 0.543 9.134 1.00 98.94 86 ASN A C 1
ATOM 628 O O . ASN A 1 86 ? -13.882 0.669 7.927 1.00 98.94 86 ASN A O 1
ATOM 632 N N . ASP A 1 87 ? -14.390 1.552 9.950 1.00 98.94 87 ASP A N 1
ATOM 633 C CA . ASP A 1 87 ? -14.150 2.956 9.638 1.00 98.94 87 ASP A CA 1
ATOM 634 C C . ASP A 1 87 ? -12.814 3.362 10.275 1.00 98.94 87 ASP A C 1
ATOM 636 O O . ASP A 1 87 ? -12.604 3.162 11.472 1.00 98.94 87 ASP A O 1
ATOM 640 N N . ILE A 1 88 ? -11.856 3.798 9.457 1.00 98.88 88 ILE A N 1
ATOM 641 C CA . ILE A 1 88 ? -10.471 4.065 9.863 1.00 98.88 88 ILE A CA 1
ATOM 642 C C . ILE A 1 88 ? -10.118 5.490 9.443 1.00 98.88 88 ILE A C 1
ATOM 644 O O . ILE A 1 88 ? -9.648 5.725 8.326 1.00 98.88 88 ILE A O 1
ATOM 648 N N . GLY A 1 89 ? -10.331 6.432 10.351 1.00 98.00 89 GLY A N 1
ATOM 649 C CA . GLY A 1 89 ? -10.108 7.849 10.122 1.00 98.00 89 GLY A CA 1
ATOM 650 C C . GLY A 1 89 ? -10.957 8.726 11.046 1.00 98.00 89 GLY A C 1
ATOM 651 O O . GLY A 1 89 ? -11.980 8.279 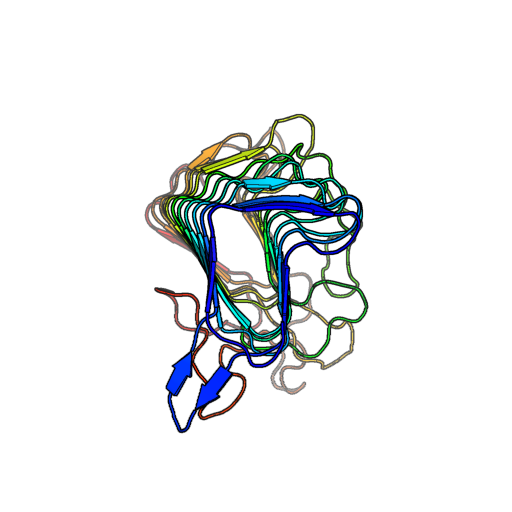11.552 1.00 98.00 89 GLY A O 1
ATOM 652 N N . PRO A 1 90 ? -10.563 9.991 11.269 1.00 98.25 90 PRO A N 1
ATOM 653 C CA . PRO A 1 90 ? -9.328 10.617 10.795 1.00 98.25 90 PRO A CA 1
ATOM 654 C C . PRO A 1 90 ? -8.078 10.103 11.523 1.00 98.25 90 PRO A C 1
ATOM 656 O O . PRO A 1 90 ? -8.124 9.847 12.727 1.00 98.25 90 PRO A O 1
ATOM 659 N N . ILE A 1 91 ? -6.958 9.981 10.795 1.00 98.25 91 ILE A N 1
ATOM 660 C CA . ILE A 1 91 ? -5.654 9.551 11.332 1.00 98.25 91 ILE A CA 1
ATOM 661 C C . ILE A 1 91 ? -4.629 10.684 11.205 1.00 98.25 91 ILE A C 1
ATOM 663 O O . ILE A 1 91 ? -4.135 10.972 10.110 1.00 98.25 91 ILE A O 1
ATOM 667 N N . GLY A 1 92 ? -4.282 11.300 12.337 1.00 95.81 92 GLY A N 1
ATOM 668 C CA . GLY A 1 92 ? -3.476 12.524 12.390 1.00 95.81 92 GLY A CA 1
ATOM 669 C C . GLY A 1 92 ? -1.977 12.332 12.147 1.00 95.81 92 GLY A C 1
ATOM 670 O O . GLY A 1 92 ? -1.327 13.231 11.614 1.00 95.81 92 GLY A O 1
ATOM 671 N N . GLY A 1 93 ? -1.415 11.180 12.518 1.00 95.62 93 GLY A N 1
ATOM 672 C CA . GLY A 1 93 ? 0.032 10.962 12.487 1.00 95.62 93 GLY A CA 1
ATOM 673 C C . GLY A 1 93 ? 0.553 10.448 11.150 1.00 95.62 93 GLY A C 1
ATOM 674 O O . GLY A 1 93 ? 1.325 11.119 10.458 1.00 95.62 93 GLY A O 1
ATOM 675 N N . TRP A 1 94 ? 0.178 9.216 10.804 1.00 95.06 94 TRP A N 1
ATOM 676 C CA . TRP A 1 94 ? 0.793 8.486 9.696 1.00 95.06 94 TRP A CA 1
ATOM 677 C C . TRP A 1 94 ? -0.246 7.841 8.772 1.00 95.06 94 TRP A C 1
ATOM 679 O O . TRP A 1 94 ? -0.907 8.535 8.000 1.00 95.06 94 TRP A O 1
ATOM 689 N N . ASN A 1 95 ? -0.340 6.513 8.784 1.00 97.62 95 ASN A N 1
ATOM 690 C CA . ASN A 1 95 ? -1.029 5.723 7.772 1.00 97.62 95 ASN A CA 1
ATOM 691 C C . ASN A 1 95 ? -2.388 5.222 8.273 1.00 97.62 95 ASN A C 1
ATOM 693 O O . ASN A 1 95 ? -2.590 5.070 9.476 1.00 97.62 95 ASN A O 1
ATOM 697 N N . GLY A 1 96 ? -3.291 4.862 7.361 1.00 98.38 96 GLY A N 1
ATOM 698 C CA . GLY A 1 96 ? -4.480 4.085 7.728 1.00 98.38 96 GLY A CA 1
ATOM 699 C C . GLY A 1 96 ? -4.073 2.680 8.179 1.00 98.38 96 GLY A C 1
ATOM 700 O O . GLY A 1 96 ? -4.259 2.303 9.337 1.00 98.38 96 GLY A O 1
ATOM 701 N N . LEU A 1 97 ? -3.427 1.941 7.273 1.00 98.75 97 LEU A N 1
ATOM 702 C CA . LEU A 1 97 ? -2.810 0.641 7.533 1.00 98.75 97 LEU A CA 1
ATOM 703 C C . LEU A 1 97 ? -1.292 0.723 7.359 1.00 98.75 97 LEU A C 1
ATOM 705 O O . LEU A 1 97 ? -0.792 1.029 6.272 1.00 98.75 97 LEU A O 1
ATOM 709 N N . TRP A 1 98 ? -0.563 0.380 8.417 1.00 98.00 98 TRP A N 1
ATOM 710 C CA . TRP A 1 98 ? 0.893 0.271 8.415 1.00 98.00 98 TRP A CA 1
ATOM 711 C C . TRP A 1 98 ? 1.297 -1.187 8.612 1.00 98.00 98 TRP A C 1
ATOM 713 O O 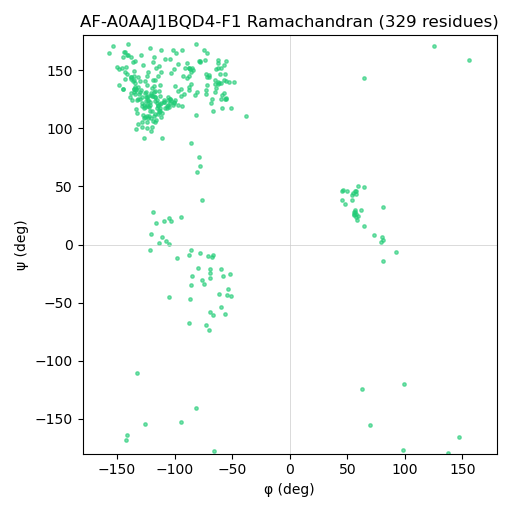. TRP A 1 98 ? 1.014 -1.765 9.657 1.00 98.00 98 TRP A O 1
ATOM 723 N N . MET A 1 99 ? 1.932 -1.793 7.608 1.00 97.69 99 MET A N 1
ATOM 724 C CA . MET A 1 99 ? 2.292 -3.215 7.620 1.00 97.69 99 MET A CA 1
ATOM 725 C C . MET A 1 99 ? 3.794 -3.409 7.394 1.00 97.69 99 MET A C 1
ATOM 727 O O . MET A 1 99 ? 4.345 -2.913 6.406 1.00 97.69 99 MET A O 1
ATOM 731 N N . LEU A 1 100 ? 4.444 -4.151 8.292 1.00 93.94 100 LEU A N 1
ATOM 732 C CA . LEU A 1 100 ? 5.888 -4.404 8.314 1.00 93.94 100 LEU A CA 1
ATOM 733 C C . LEU A 1 100 ? 6.197 -5.887 8.612 1.00 93.94 100 LEU A C 1
ATOM 735 O O . LEU A 1 100 ? 5.387 -6.591 9.219 1.00 93.94 100 LEU A O 1
ATOM 739 N N . GLY A 1 101 ? 7.371 -6.373 8.211 1.00 92.81 101 GLY A N 1
ATOM 740 C CA . GLY A 1 101 ? 7.810 -7.745 8.445 1.00 92.81 101 GLY A CA 1
ATOM 741 C C . GLY A 1 101 ? 7.053 -8.803 7.633 1.00 92.81 101 GLY A C 1
ATOM 742 O O . GLY A 1 101 ? 6.508 -8.518 6.569 1.00 92.81 101 GLY A O 1
ATOM 743 N N . SER A 1 102 ? 7.021 -10.040 8.135 1.00 93.94 102 SER A N 1
ATOM 744 C CA . SER A 1 102 ? 6.386 -11.205 7.494 1.00 93.94 102 SER A CA 1
ATOM 745 C C . SER A 1 102 ? 4.893 -11.274 7.840 1.00 93.94 102 SER A C 1
ATOM 747 O O . SER A 1 102 ? 4.499 -11.875 8.843 1.00 93.94 102 SER A O 1
ATOM 749 N N . PHE A 1 103 ? 4.049 -10.596 7.057 1.00 96.25 103 PHE A N 1
ATOM 750 C CA . PHE A 1 103 ? 2.607 -10.473 7.320 1.00 96.25 103 PHE A CA 1
ATOM 751 C C . PHE A 1 103 ? 1.719 -11.123 6.243 1.00 96.25 103 PHE A C 1
ATOM 753 O O . PHE A 1 103 ? 2.074 -11.170 5.065 1.00 96.25 103 PHE A O 1
ATOM 760 N N . ASP A 1 104 ? 0.525 -11.576 6.643 1.00 98.00 104 ASP A N 1
ATOM 761 C CA . ASP A 1 104 ? -0.577 -11.975 5.745 1.00 98.00 104 ASP A CA 1
ATOM 762 C C . ASP A 1 104 ? -1.844 -11.236 6.184 1.00 98.00 104 ASP A C 1
ATOM 764 O O . ASP A 1 104 ? -2.473 -11.581 7.189 1.00 98.00 104 ASP A O 1
ATOM 768 N N . VAL A 1 105 ? -2.178 -10.169 5.460 1.00 98.81 105 VAL A N 1
ATOM 769 C CA . VAL A 1 105 ? -3.287 -9.274 5.807 1.00 98.81 105 VAL A CA 1
ATOM 770 C C . VAL A 1 105 ? -4.396 -9.375 4.772 1.00 98.81 105 VAL A C 1
ATOM 772 O O . VAL A 1 105 ? -4.152 -9.398 3.566 1.00 98.81 105 VAL A O 1
ATOM 775 N N . VAL A 1 106 ? -5.636 -9.407 5.249 1.00 98.88 106 VAL A N 1
ATOM 776 C CA . VAL A 1 106 ? -6.850 -9.345 4.432 1.00 98.88 106 VAL A CA 1
ATOM 777 C C . VAL A 1 106 ? -7.653 -8.148 4.900 1.00 98.88 106 VAL A C 1
ATOM 779 O O . VAL A 1 106 ? -8.178 -8.189 6.005 1.00 98.88 106 VAL A O 1
ATOM 782 N N . ALA A 1 107 ? -7.747 -7.101 4.088 1.00 98.88 107 ALA A N 1
ATOM 783 C CA . ALA A 1 107 ? -8.564 -5.932 4.372 1.00 98.88 107 ALA A CA 1
ATOM 784 C C . ALA A 1 107 ? -9.709 -5.828 3.359 1.00 98.88 107 ALA A C 1
ATOM 786 O O . ALA A 1 107 ? -9.478 -5.591 2.170 1.00 98.88 107 ALA A O 1
ATOM 787 N N . GLU A 1 108 ? -10.945 -6.020 3.817 1.00 98.88 108 GLU A N 1
ATOM 788 C CA . GLU A 1 108 ? -12.124 -5.988 2.949 1.00 98.88 108 GLU A CA 1
ATOM 789 C C . GLU A 1 108 ? -13.236 -5.086 3.484 1.00 98.88 108 GLU A C 1
ATOM 791 O O . GLU A 1 108 ? -13.539 -5.112 4.674 1.00 98.88 108 GLU A O 1
ATOM 796 N N . ASN A 1 109 ? -13.896 -4.351 2.586 1.00 98.88 109 ASN A N 1
ATOM 797 C CA . ASN A 1 109 ? -15.048 -3.491 2.889 1.00 98.88 109 ASN A CA 1
ATOM 798 C C . ASN A 1 109 ? -14.779 -2.400 3.943 1.00 98.88 109 ASN A C 1
ATOM 800 O O . ASN A 1 109 ? -15.705 -1.983 4.632 1.00 98.88 109 ASN A O 1
ATOM 804 N N . ASN A 1 110 ? -13.535 -1.954 4.111 1.00 98.94 110 ASN A N 1
ATOM 805 C CA . ASN A 1 110 ? -13.209 -0.878 5.046 1.00 98.94 110 ASN A CA 1
ATOM 806 C C . ASN A 1 110 ? -13.355 0.491 4.375 1.00 98.94 110 ASN A C 1
ATOM 808 O O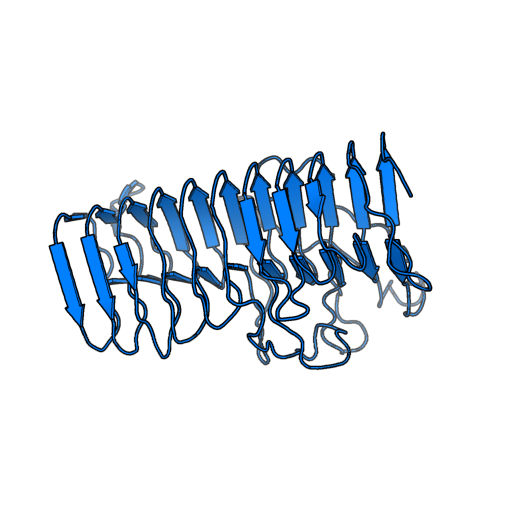 . ASN A 1 110 ? -13.119 0.632 3.169 1.00 98.94 110 ASN A O 1
ATOM 812 N N . THR A 1 111 ? -13.664 1.499 5.180 1.00 98.94 111 THR A N 1
ATOM 813 C CA . THR A 1 111 ? -13.482 2.906 4.826 1.00 98.94 111 THR A CA 1
ATOM 814 C C . THR A 1 111 ? -12.197 3.385 5.490 1.00 98.94 111 THR A C 1
ATOM 816 O O . THR A 1 111 ? -12.022 3.229 6.692 1.00 98.94 111 THR A O 1
ATOM 819 N N . ILE A 1 112 ? -11.268 3.918 4.702 1.00 98.88 112 ILE A N 1
ATOM 820 C CA . ILE A 1 112 ? -10.017 4.508 5.185 1.00 98.88 112 ILE A CA 1
ATOM 821 C C . ILE A 1 112 ? -9.992 5.938 4.676 1.00 98.88 112 ILE A C 1
ATOM 823 O O . ILE A 1 112 ? -10.027 6.143 3.462 1.00 98.88 112 ILE A O 1
ATOM 827 N N . HIS A 1 113 ? -9.959 6.908 5.580 1.00 98.25 113 HIS A N 1
ATOM 828 C CA . HIS A 1 113 ? -10.096 8.313 5.218 1.00 98.25 113 HIS A CA 1
ATOM 829 C C . HIS A 1 113 ? -9.248 9.229 6.100 1.00 98.25 113 HIS A C 1
ATOM 831 O O . HIS A 1 113 ? -8.806 8.849 7.183 1.00 98.25 113 HIS A O 1
ATOM 837 N N . ASP A 1 114 ? -9.010 10.443 5.598 1.00 95.81 114 ASP A N 1
ATOM 838 C CA . ASP A 1 114 ? -8.363 11.544 6.318 1.00 95.81 114 ASP A CA 1
ATOM 839 C C . ASP A 1 114 ? -7.049 11.132 7.010 1.00 95.81 114 ASP A C 1
ATOM 841 O O . ASP A 1 114 ? -6.810 11.420 8.184 1.00 95.81 114 ASP A O 1
ATOM 845 N N . THR A 1 115 ? -6.196 10.408 6.275 1.00 96.69 115 THR A N 1
ATOM 846 C CA . THR A 1 115 ? -4.866 9.999 6.738 1.00 96.69 115 THR A CA 1
ATOM 847 C C . THR A 1 115 ? -3.822 11.067 6.422 1.00 96.69 115 THR A C 1
ATOM 849 O O . THR A 1 115 ? -3.747 11.562 5.295 1.00 96.69 115 THR A O 1
ATOM 852 N N . ALA A 1 116 ? -2.950 11.375 7.382 1.00 95.38 116 ALA A N 1
ATOM 853 C CA . ALA A 1 116 ? -1.874 12.353 7.193 1.00 95.38 116 ALA A CA 1
ATOM 854 C C . ALA A 1 116 ? -0.760 11.897 6.222 1.00 95.38 116 ALA A C 1
ATOM 856 O O . ALA A 1 116 ? -0.058 12.728 5.633 1.00 95.38 116 ALA A O 1
ATOM 857 N N . ARG A 1 117 ? -0.570 10.582 6.053 1.00 95.31 117 ARG A N 1
ATOM 858 C CA . ARG A 1 117 ? 0.377 9.943 5.114 1.00 95.31 117 ARG A CA 1
ATOM 859 C C . ARG A 1 117 ? -0.350 8.936 4.217 1.00 95.31 117 ARG A C 1
ATOM 861 O O . ARG A 1 117 ? -1.543 9.093 3.966 1.00 95.31 117 ARG A O 1
ATOM 868 N N . GLU A 1 118 ? 0.357 7.928 3.692 1.00 96.19 118 GLU A N 1
ATOM 869 C CA . GLU A 1 118 ? -0.244 6.922 2.811 1.00 96.19 118 GLU A CA 1
ATOM 870 C C . GLU A 1 118 ? -1.400 6.197 3.521 1.00 96.19 118 GLU A C 1
ATOM 872 O O . GLU A 1 118 ? -1.186 5.652 4.608 1.00 96.19 118 GLU A O 1
ATOM 877 N N . PRO A 1 119 ? -2.599 6.101 2.927 1.00 98.00 119 PRO A N 1
ATOM 878 C CA . PRO A 1 119 ? -3.659 5.258 3.466 1.00 98.00 119 PRO A CA 1
ATOM 879 C C . PRO A 1 119 ? -3.206 3.812 3.666 1.00 98.00 119 PRO A C 1
ATOM 881 O O . PRO A 1 119 ? -3.459 3.225 4.717 1.00 98.00 119 PRO A O 1
ATOM 884 N N . ILE A 1 120 ? -2.485 3.257 2.686 1.00 98.62 120 ILE A N 1
ATOM 885 C CA . ILE A 1 120 ? -1.938 1.902 2.737 1.00 98.62 120 ILE A CA 1
ATOM 886 C C . ILE A 1 120 ? -0.423 1.938 2.557 1.00 98.62 120 ILE A C 1
ATOM 888 O O . ILE A 1 120 ? 0.082 2.277 1.485 1.00 98.62 120 ILE A O 1
ATOM 892 N N . ARG A 1 121 ? 0.307 1.475 3.572 1.00 97.25 121 ARG A N 1
ATOM 893 C CA . ARG A 1 121 ? 1.754 1.261 3.504 1.00 97.25 121 ARG A CA 1
ATOM 894 C C . ARG A 1 121 ? 2.076 -0.195 3.810 1.00 97.25 121 ARG A C 1
ATOM 896 O O . ARG A 1 121 ? 1.883 -0.661 4.933 1.00 97.25 121 ARG A O 1
ATOM 903 N N . ALA A 1 122 ? 2.598 -0.902 2.815 1.00 96.75 122 ALA A N 1
ATOM 904 C CA . ALA A 1 122 ? 2.878 -2.325 2.892 1.00 96.75 122 ALA A CA 1
ATOM 905 C C . ALA A 1 122 ? 4.363 -2.611 2.638 1.00 96.75 122 ALA A C 1
ATOM 907 O O . ALA A 1 122 ? 4.881 -2.345 1.553 1.00 96.75 122 ALA A O 1
ATOM 908 N N . GLY A 1 123 ? 5.026 -3.218 3.621 1.00 93.19 123 GLY A N 1
ATOM 909 C CA . GLY A 1 123 ? 6.392 -3.714 3.505 1.00 93.19 123 GLY A CA 1
ATOM 910 C C . GLY A 1 123 ? 7.471 -2.787 4.068 1.00 93.19 123 GLY A C 1
ATOM 911 O O . GLY A 1 123 ? 7.211 -1.740 4.666 1.00 93.19 123 GLY A O 1
ATOM 912 N N . GLU A 1 124 ? 8.717 -3.226 3.900 1.00 85.88 124 GLU A N 1
ATOM 913 C CA . GLU A 1 124 ? 9.909 -2.691 4.568 1.00 85.88 124 GLU A CA 1
ATOM 914 C C . GLU A 1 124 ? 10.399 -1.375 3.946 1.00 85.88 124 GLU A C 1
ATOM 916 O O . GLU A 1 124 ? 11.465 -1.311 3.338 1.00 85.88 124 GLU A O 1
ATOM 921 N N . TYR A 1 125 ? 9.625 -0.307 4.082 1.00 83.38 125 TYR A N 1
ATOM 922 C CA . TYR A 1 125 ? 10.025 1.040 3.679 1.00 83.38 125 TYR A CA 1
ATOM 923 C C . TYR A 1 125 ? 10.772 1.764 4.821 1.00 83.38 125 TYR A C 1
ATOM 925 O O . TYR A 1 125 ? 10.469 1.571 5.998 1.00 83.38 125 TYR A O 1
ATOM 933 N N . GLY A 1 126 ? 11.762 2.602 4.507 1.00 77.69 126 GLY A N 1
ATOM 934 C CA . GLY A 1 126 ? 12.511 3.399 5.492 1.00 77.69 126 GLY A CA 1
ATOM 935 C C . GLY A 1 126 ? 14.031 3.212 5.450 1.00 77.69 126 GLY A C 1
ATOM 936 O O . GLY A 1 126 ? 14.566 2.336 4.777 1.00 77.69 126 GLY A O 1
ATOM 937 N N . SER A 1 127 ? 14.758 4.056 6.186 1.00 65.25 127 SER A N 1
ATOM 938 C CA . SER A 1 127 ? 16.214 4.247 6.039 1.00 65.25 127 SER A CA 1
ATOM 939 C C . SER A 1 127 ? 17.092 3.067 6.479 1.00 65.25 127 SER A C 1
ATOM 941 O O . SER A 1 127 ? 18.233 2.953 6.029 1.00 65.25 127 SER A O 1
ATOM 943 N N . GLN A 1 128 ? 16.574 2.178 7.326 1.00 65.00 128 GLN A N 1
ATOM 944 C CA . GLN A 1 128 ? 17.280 0.999 7.850 1.00 65.00 128 GLN A CA 1
ATOM 945 C C . GLN A 1 128 ? 16.632 -0.318 7.398 1.00 65.00 128 GLN A C 1
ATOM 947 O O . GLN A 1 128 ? 16.869 -1.339 8.035 1.00 65.00 128 GLN A O 1
ATOM 952 N N . SER A 1 129 ? 15.813 -0.275 6.333 1.00 62.56 129 SER A N 1
ATOM 953 C CA . SER A 1 129 ? 15.027 -1.409 5.819 1.00 62.56 129 SER A CA 1
ATOM 954 C C . SER A 1 129 ? 15.807 -2.738 5.912 1.00 62.56 129 SER A C 1
ATOM 956 O O . SER A 1 129 ? 16.821 -2.882 5.218 1.00 62.56 129 SER A O 1
ATOM 958 N N . PRO A 1 130 ? 15.404 -3.672 6.800 1.00 61.84 130 PRO A N 1
ATOM 959 C CA . PRO A 1 130 ? 16.074 -4.955 6.988 1.00 61.84 130 PRO A CA 1
ATOM 960 C C . PRO A 1 130 ? 15.958 -5.839 5.736 1.00 61.84 130 PRO A C 1
ATOM 962 O O . PRO A 1 130 ? 15.424 -5.445 4.695 1.00 61.84 130 PRO A O 1
ATOM 965 N N . ASN A 1 131 ? 16.494 -7.060 5.806 1.00 70.00 131 ASN A N 1
ATOM 966 C CA . ASN A 1 131 ? 16.335 -8.031 4.723 1.00 70.00 131 ASN A CA 1
ATOM 967 C C . ASN A 1 131 ? 14.844 -8.254 4.407 1.00 70.00 131 ASN A C 1
ATOM 969 O O . ASN A 1 131 ? 14.038 -8.313 5.335 1.00 70.00 131 ASN A O 1
ATOM 973 N N . PRO A 1 132 ? 14.479 -8.390 3.120 1.00 72.88 132 PRO A N 1
ATOM 974 C CA . PRO A 1 132 ? 13.086 -8.549 2.729 1.00 72.88 132 PRO A CA 1
ATOM 975 C C . PRO A 1 132 ? 12.517 -9.840 3.323 1.00 72.88 132 PRO A C 1
ATOM 977 O O . PRO A 1 132 ? 13.183 -10.876 3.304 1.00 72.88 132 PRO A O 1
ATOM 980 N N . GLN A 1 133 ? 11.287 -9.762 3.826 1.00 88.62 133 GLN A N 1
ATOM 981 C CA . GLN A 1 133 ? 10.521 -10.900 4.326 1.00 88.62 133 GLN A CA 1
ATOM 982 C C . GLN A 1 133 ? 9.332 -11.164 3.404 1.00 88.62 133 GLN A C 1
ATOM 984 O O . GLN A 1 133 ? 8.790 -10.243 2.788 1.00 88.62 133 GLN A O 1
ATOM 989 N N . ALA A 1 134 ? 8.934 -12.426 3.294 1.00 93.62 134 ALA A N 1
ATOM 990 C CA . ALA A 1 134 ? 7.768 -12.819 2.527 1.00 93.62 134 ALA A CA 1
ATOM 991 C C . ALA A 1 134 ? 6.506 -12.263 3.194 1.00 93.62 134 ALA A C 1
ATOM 993 O O . ALA A 1 134 ? 6.147 -12.662 4.298 1.00 93.62 134 ALA A O 1
ATOM 994 N N . ALA A 1 135 ? 5.817 -11.355 2.511 1.00 95.88 135 ALA A N 1
ATOM 995 C CA . ALA A 1 135 ? 4.632 -10.699 3.041 1.00 95.88 135 ALA A CA 1
ATOM 996 C C . ALA A 1 135 ? 3.616 -10.420 1.939 1.00 95.88 135 ALA A C 1
ATOM 998 O O . ALA A 1 135 ? 3.989 -10.223 0.777 1.00 95.88 135 ALA A O 1
ATOM 999 N N . ARG A 1 136 ? 2.332 -10.381 2.305 1.00 97.75 136 ARG A N 1
ATOM 1000 C CA . ARG A 1 136 ? 1.265 -9.974 1.392 1.00 97.75 136 ARG A CA 1
ATOM 1001 C C . ARG A 1 136 ? 0.102 -9.281 2.081 1.00 97.75 136 ARG A C 1
ATOM 1003 O O . ARG A 1 136 ? -0.265 -9.612 3.207 1.00 97.75 136 ARG A O 1
ATOM 1010 N N . VAL A 1 137 ? -0.546 -8.398 1.334 1.00 98.75 137 VAL A N 1
ATOM 1011 C CA . VAL A 1 137 ? -1.854 -7.842 1.675 1.00 98.75 137 VAL A CA 1
ATOM 1012 C C . VAL A 1 137 ? -2.847 -8.082 0.541 1.00 98.75 137 VAL A C 1
ATOM 1014 O O . VAL A 1 137 ? -2.527 -7.936 -0.639 1.00 98.75 137 VAL A O 1
ATOM 1017 N N . TYR A 1 138 ? -4.061 -8.474 0.909 1.00 98.88 138 TYR A N 1
ATOM 1018 C CA . TYR A 1 138 ? -5.221 -8.548 0.034 1.00 98.88 138 TYR A CA 1
ATOM 1019 C C . TYR A 1 138 ? -6.198 -7.436 0.413 1.00 98.88 138 TYR A C 1
ATOM 1021 O O . TYR A 1 138 ? -6.637 -7.375 1.557 1.00 98.88 138 TYR A O 1
ATOM 1029 N N . LEU A 1 139 ? -6.529 -6.573 -0.540 1.00 98.94 139 LEU A N 1
ATOM 1030 C CA . LEU A 1 139 ? -7.388 -5.406 -0.386 1.00 98.94 139 LEU A CA 1
ATOM 1031 C C . LEU A 1 139 ? -8.592 -5.569 -1.314 1.00 98.94 139 LEU A C 1
ATOM 1033 O O . LEU A 1 139 ? -8.414 -5.554 -2.534 1.00 98.94 139 LEU A O 1
ATOM 1037 N N . ALA A 1 140 ? -9.810 -5.700 -0.789 1.00 98.88 140 ALA A N 1
ATOM 1038 C CA . ALA A 1 140 ? -10.992 -5.745 -1.650 1.00 98.88 140 ALA A CA 1
ATOM 1039 C C . ALA A 1 140 ? -12.174 -4.903 -1.177 1.00 98.88 140 ALA A C 1
ATOM 1041 O O . ALA A 1 140 ? -12.501 -4.882 0.004 1.00 98.88 140 ALA A O 1
ATOM 1042 N N . ASN A 1 141 ? -12.860 -4.257 -2.123 1.00 98.88 141 ASN A N 1
ATOM 1043 C CA . ASN A 1 141 ? -14.070 -3.468 -1.865 1.00 98.88 141 ASN A CA 1
ATOM 1044 C C . ASN A 1 141 ? -13.894 -2.354 -0.814 1.00 98.88 141 ASN A C 1
ATOM 1046 O O . ASN A 1 141 ? -14.858 -1.967 -0.157 1.00 98.88 141 ASN A O 1
ATOM 1050 N N . ASN A 1 142 ? -12.676 -1.849 -0.613 1.00 98.94 142 ASN A N 1
ATOM 1051 C CA . ASN A 1 142 ? -12.430 -0.749 0.316 1.00 98.94 142 ASN A CA 1
ATOM 1052 C C . ASN A 1 142 ? -12.707 0.606 -0.357 1.00 98.94 142 ASN A C 1
ATOM 1054 O O . ASN A 1 142 ? -12.505 0.769 -1.566 1.00 98.94 142 ASN A O 1
ATOM 1058 N N . SER A 1 143 ? -13.121 1.586 0.445 1.00 98.88 143 SER A N 1
ATOM 1059 C CA . SER A 1 143 ? -13.158 3.004 0.080 1.00 98.88 143 SER A CA 1
ATOM 1060 C C . SER A 1 143 ? -11.954 3.697 0.708 1.00 98.88 143 SER A C 1
ATOM 1062 O O . SER A 1 143 ? -11.812 3.677 1.926 1.00 98.88 143 SER A O 1
ATOM 1064 N N . ILE A 1 144 ? -11.084 4.288 -0.108 1.00 98.75 144 ILE A N 1
ATOM 1065 C CA . ILE A 1 144 ? -9.813 4.872 0.333 1.00 98.75 144 ILE A CA 1
ATOM 1066 C C . ILE A 1 144 ? -9.759 6.341 -0.084 1.00 98.75 144 ILE A C 1
ATOM 1068 O O . ILE A 1 144 ? -9.856 6.656 -1.274 1.00 98.75 144 ILE A O 1
ATOM 1072 N N . THR A 1 145 ? -9.560 7.231 0.883 1.00 96.69 145 THR A N 1
ATOM 1073 C CA . THR A 1 145 ? -9.342 8.661 0.660 1.00 96.69 145 THR A CA 1
ATOM 1074 C C . THR A 1 145 ? -8.184 9.187 1.504 1.00 96.69 145 THR A C 1
ATOM 1076 O O . THR A 1 145 ? -7.792 8.598 2.509 1.00 96.69 145 THR A O 1
ATOM 1079 N N . SER A 1 146 ? -7.612 10.305 1.071 1.00 93.25 146 SER A N 1
ATOM 1080 C CA . SER A 1 146 ? -6.684 11.124 1.853 1.00 93.25 146 SER A CA 1
ATOM 1081 C C . SER A 1 146 ? -6.747 12.563 1.350 1.00 93.25 146 SER A C 1
ATOM 1083 O O . SER A 1 146 ? -7.313 12.822 0.287 1.00 93.25 146 SER A O 1
ATOM 1085 N N . ASP A 1 147 ? -6.110 13.491 2.062 1.00 89.69 147 ASP A N 1
ATOM 1086 C CA . ASP A 1 147 ? -6.003 14.890 1.624 1.00 89.69 147 ASP A CA 1
ATOM 1087 C C . ASP A 1 147 ? -5.063 15.083 0.422 1.00 89.69 147 ASP A C 1
ATOM 1089 O O . ASP A 1 147 ? -4.983 16.176 -0.138 1.00 89.69 147 ASP A O 1
ATOM 1093 N N . GLY A 1 148 ? -4.307 14.049 0.033 1.00 90.31 148 GLY A N 1
ATOM 1094 C CA . GLY A 1 148 ? -3.412 14.093 -1.127 1.00 90.31 148 GLY A CA 1
ATOM 1095 C C . GLY A 1 148 ? -2.250 15.082 -1.014 1.00 90.31 148 GLY A C 1
ATOM 1096 O O . GLY A 1 148 ? -1.651 15.418 -2.028 1.00 90.31 148 GLY A O 1
ATOM 1097 N N . THR A 1 149 ? -1.938 15.575 0.189 1.00 93.62 149 THR A N 1
ATOM 1098 C CA . THR A 1 149 ? -0.902 16.603 0.431 1.00 93.62 149 THR A CA 1
ATOM 1099 C C . THR A 1 149 ? 0.204 16.157 1.391 1.00 93.62 149 THR A C 1
ATOM 1101 O O . THR A 1 149 ? 1.181 16.880 1.595 1.00 93.62 149 THR A O 1
ATOM 1104 N N . GLY A 1 150 ? 0.084 14.964 1.983 1.00 93.81 150 GLY A N 1
ATOM 1105 C CA . GLY A 1 150 ? 1.102 14.404 2.868 1.00 93.81 150 GLY A CA 1
ATOM 1106 C C . GLY A 1 150 ? 2.429 14.170 2.138 1.00 93.81 150 GLY A C 1
ATOM 1107 O O . GLY A 1 150 ? 2.441 13.704 1.005 1.00 93.81 150 GLY A O 1
ATOM 1108 N N . SER A 1 151 ? 3.559 14.464 2.789 1.00 94.06 151 SER A N 1
ATOM 1109 C CA . SER A 1 151 ? 4.907 14.295 2.211 1.00 94.06 151 SER A CA 1
ATOM 1110 C C . SER A 1 151 ? 5.627 13.020 2.678 1.00 94.06 151 SER A C 1
ATOM 1112 O O . SER A 1 151 ? 5.892 12.821 3.860 1.00 94.06 151 SER A O 1
ATOM 1114 N N . CYS A 1 152 ? 5.999 12.163 1.748 1.00 93.19 152 CYS A N 1
ATOM 1115 C CA . CYS A 1 152 ? 6.727 10.930 1.979 1.00 93.19 152 CYS A CA 1
ATOM 1116 C C . CYS A 1 152 ? 8.203 11.088 1.597 1.00 93.19 152 CYS A C 1
ATOM 1118 O O . CYS A 1 152 ? 8.552 11.858 0.703 1.00 93.19 152 CYS A O 1
ATOM 1120 N N . GLN A 1 153 ? 9.080 10.382 2.311 1.00 90.38 153 GLN A N 1
ATOM 1121 C CA . GLN A 1 153 ? 10.525 10.557 2.181 1.00 90.38 153 GLN A CA 1
ATOM 1122 C C . GLN A 1 153 ? 11.136 9.563 1.203 1.00 90.38 153 GLN A C 1
ATOM 1124 O O . GLN A 1 153 ? 10.999 8.357 1.391 1.00 90.38 153 GLN A O 1
ATOM 1129 N N . ALA A 1 154 ? 11.901 10.038 0.224 1.00 86.50 154 ALA A N 1
ATOM 1130 C CA . ALA A 1 154 ? 12.702 9.107 -0.567 1.00 86.50 154 ALA A CA 1
ATOM 1131 C C . ALA A 1 154 ? 13.687 8.351 0.333 1.00 86.50 154 ALA A C 1
ATOM 1133 O O . ALA A 1 154 ? 14.310 8.910 1.243 1.00 86.50 154 ALA A O 1
ATOM 1134 N N . THR A 1 155 ? 13.840 7.061 0.070 1.00 85.56 155 THR A N 1
ATOM 1135 C CA . THR A 1 155 ? 14.879 6.246 0.684 1.00 85.56 155 THR A CA 1
ATOM 1136 C C . THR A 1 155 ? 16.049 6.115 -0.272 1.00 85.56 155 THR A C 1
ATOM 1138 O O . THR A 1 155 ? 15.953 6.353 -1.469 1.00 85.56 155 THR A O 1
ATOM 1141 N N . LYS A 1 156 ? 17.195 5.672 0.243 1.00 81.81 156 LYS A N 1
ATOM 1142 C CA . LYS A 1 156 ? 18.335 5.361 -0.626 1.00 81.81 156 LYS A CA 1
ATOM 1143 C C . LYS A 1 156 ? 18.084 4.163 -1.554 1.00 81.81 156 LYS A C 1
ATOM 1145 O O . LYS A 1 156 ? 18.945 3.897 -2.382 1.00 81.81 156 LYS A O 1
ATOM 1150 N N . TYR A 1 157 ? 16.983 3.427 -1.367 1.00 82.12 157 TYR A N 1
ATOM 1151 C CA . TYR A 1 157 ? 16.675 2.231 -2.150 1.00 82.12 157 TYR A CA 1
ATOM 1152 C C . TYR A 1 157 ? 15.547 2.406 -3.164 1.00 82.12 157 TYR A C 1
ATOM 1154 O O . TYR A 1 157 ? 15.163 1.446 -3.834 1.00 82.12 157 TYR A O 1
ATOM 1162 N N . ASP A 1 158 ? 15.025 3.624 -3.271 1.00 75.06 158 ASP A N 1
ATOM 1163 C CA . ASP A 1 158 ? 14.073 4.013 -4.288 1.00 75.06 158 ASP A CA 1
ATOM 1164 C C . ASP A 1 158 ? 14.583 5.259 -5.025 1.00 75.06 158 ASP A C 1
ATOM 1166 O O . ASP A 1 158 ? 14.860 6.303 -4.443 1.00 75.06 158 ASP A O 1
ATOM 1170 N N . ASP A 1 159 ? 14.786 5.140 -6.337 1.00 70.44 159 ASP A N 1
ATOM 1171 C CA . ASP A 1 159 ? 15.279 6.242 -7.172 1.00 70.44 159 ASP A CA 1
ATOM 1172 C C . ASP A 1 159 ? 14.129 7.198 -7.535 1.00 70.44 159 ASP A C 1
ATOM 1174 O O . ASP A 1 159 ? 13.724 7.330 -8.690 1.00 70.44 159 ASP A O 1
ATOM 1178 N N . TRP A 1 160 ? 13.530 7.822 -6.516 1.00 78.62 160 TRP A N 1
ATOM 1179 C CA . TRP A 1 160 ? 12.403 8.748 -6.679 1.00 78.62 160 TRP A CA 1
ATOM 1180 C C . TRP A 1 160 ? 12.817 10.191 -6.974 1.00 78.62 160 TRP A C 1
ATOM 1182 O O . TRP A 1 160 ? 11.958 11.034 -7.224 1.00 78.62 160 TRP A O 1
ATOM 1192 N N . GLY A 1 161 ? 14.116 10.498 -6.961 1.00 76.69 161 GLY A N 1
ATOM 1193 C CA . GLY A 1 161 ? 14.620 11.850 -7.216 1.00 76.69 161 GLY A CA 1
ATOM 1194 C C . GLY A 1 161 ? 14.381 12.856 -6.079 1.00 76.69 161 GLY A C 1
ATOM 1195 O O . GLY A 1 161 ? 14.663 14.040 -6.263 1.00 76.69 161 GLY A O 1
ATOM 1196 N N . GLY A 1 162 ? 13.904 12.402 -4.914 1.00 88.06 162 GLY A N 1
ATOM 1197 C CA . GLY A 1 162 ? 13.669 13.213 -3.716 1.00 88.06 162 GLY A CA 1
ATOM 1198 C C . GLY A 1 162 ? 12.350 12.882 -3.019 1.00 88.06 162 GLY A C 1
ATOM 1199 O O . GLY A 1 162 ? 11.615 11.996 -3.453 1.00 88.06 162 GLY A O 1
ATOM 1200 N N . ASP A 1 163 ? 12.067 13.601 -1.931 1.00 91.88 163 ASP A N 1
ATOM 1201 C CA . ASP A 1 163 ? 10.790 13.514 -1.216 1.00 91.88 163 ASP A CA 1
ATOM 1202 C C . ASP A 1 163 ? 9.617 13.808 -2.161 1.00 91.88 163 ASP A C 1
ATOM 1204 O O . ASP A 1 163 ? 9.722 14.608 -3.093 1.00 91.88 163 ASP A O 1
ATOM 1208 N N . PHE A 1 164 ? 8.494 13.141 -1.920 1.00 93.56 164 PHE A N 1
ATOM 1209 C CA . PHE A 1 164 ? 7.360 13.081 -2.836 1.00 93.56 164 PHE A CA 1
ATOM 1210 C C . PHE A 1 164 ? 6.041 13.134 -2.078 1.00 93.56 164 PHE A C 1
ATOM 1212 O O . PHE A 1 164 ? 5.994 12.887 -0.875 1.00 93.56 164 PHE A O 1
ATOM 1219 N N . THR A 1 165 ? 4.946 13.426 -2.768 1.00 95.50 165 THR A N 1
ATOM 1220 C CA . THR A 1 165 ? 3.618 13.348 -2.159 1.00 95.50 165 THR A CA 1
ATOM 1221 C C . THR A 1 165 ? 3.207 11.893 -1.972 1.00 95.50 165 THR A C 1
ATOM 1223 O O . THR A 1 165 ? 3.303 11.074 -2.885 1.00 95.50 165 THR A O 1
ATOM 1226 N N . CYS A 1 166 ? 2.777 11.562 -0.760 1.00 96.25 166 CYS A N 1
ATOM 1227 C CA . CYS A 1 166 ? 2.408 10.220 -0.344 1.00 96.25 166 CYS A CA 1
ATOM 1228 C C . CYS A 1 166 ? 1.336 9.612 -1.269 1.00 96.25 166 CYS A C 1
ATOM 1230 O O . CYS A 1 166 ? 0.285 10.231 -1.452 1.00 96.25 166 CYS A O 1
ATOM 1232 N N . PRO A 1 167 ? 1.566 8.414 -1.841 1.00 97.25 167 PRO A N 1
ATOM 1233 C CA . PRO A 1 167 ? 0.584 7.758 -2.697 1.00 97.25 167 PRO A CA 1
ATOM 1234 C C . PRO A 1 167 ? -0.576 7.166 -1.889 1.00 97.25 167 PRO A C 1
ATOM 1236 O O . PRO A 1 167 ? -0.475 6.983 -0.673 1.00 97.25 167 PRO A O 1
ATOM 1239 N N . ALA A 1 168 ? -1.652 6.773 -2.577 1.00 98.00 168 ALA A N 1
ATOM 1240 C CA . ALA A 1 168 ? -2.740 6.013 -1.952 1.00 98.00 168 ALA A CA 1
ATOM 1241 C C . ALA A 1 168 ? -2.243 4.661 -1.404 1.00 98.00 168 ALA A C 1
ATOM 1243 O O . ALA A 1 168 ? -2.606 4.241 -0.302 1.00 98.00 168 ALA A O 1
ATOM 1244 N N . VAL A 1 169 ? -1.399 3.987 -2.192 1.00 98.50 169 VAL A N 1
ATOM 1245 C CA . VAL A 1 169 ? -0.796 2.697 -1.857 1.00 98.50 169 VAL A CA 1
ATOM 1246 C C . VAL A 1 169 ? 0.707 2.749 -2.083 1.00 98.50 169 VAL A C 1
ATOM 1248 O O . VAL A 1 169 ? 1.177 3.023 -3.189 1.00 98.50 169 VAL A O 1
ATOM 1251 N N . HIS A 1 170 ? 1.467 2.412 -1.045 1.00 97.38 170 HIS A N 1
ATOM 1252 C CA . HIS A 1 170 ? 2.915 2.278 -1.113 1.00 97.38 170 HIS A CA 1
ATOM 1253 C C . HIS A 1 170 ? 3.329 0.840 -0.802 1.00 97.38 170 HIS A C 1
ATOM 1255 O O . HIS A 1 170 ? 3.164 0.364 0.322 1.00 97.38 170 HIS A O 1
ATOM 1261 N N . ALA A 1 171 ? 3.849 0.140 -1.809 1.00 96.94 171 ALA A N 1
ATOM 1262 C CA . ALA A 1 171 ? 4.233 -1.264 -1.729 1.00 96.94 171 ALA A CA 1
ATOM 1263 C C . ALA A 1 171 ? 5.753 -1.430 -1.832 1.00 96.94 171 ALA A C 1
ATOM 1265 O O . ALA A 1 171 ? 6.368 -1.060 -2.830 1.00 96.94 171 ALA A O 1
ATOM 1266 N N . TYR A 1 172 ? 6.365 -2.041 -0.824 1.00 94.19 172 TYR A N 1
ATOM 1267 C CA . TYR A 1 172 ? 7.813 -2.152 -0.724 1.00 94.19 172 TYR A CA 1
ATOM 1268 C C . TYR A 1 172 ? 8.254 -3.592 -0.479 1.00 94.19 172 TYR A C 1
ATOM 1270 O O . TYR A 1 172 ? 8.098 -4.127 0.617 1.00 94.19 172 TYR A O 1
ATOM 1278 N N . ARG A 1 173 ? 8.804 -4.240 -1.512 1.00 93.50 173 ARG A N 1
ATOM 1279 C CA . ARG A 1 173 ? 9.250 -5.647 -1.501 1.00 93.50 173 ARG A CA 1
ATOM 1280 C C . ARG A 1 173 ? 8.217 -6.622 -0.921 1.00 93.50 173 ARG A C 1
ATOM 1282 O O . ARG A 1 173 ? 8.580 -7.616 -0.303 1.00 93.50 173 ARG A O 1
ATOM 1289 N N . THR A 1 174 ? 6.938 -6.343 -1.161 1.00 95.38 174 THR A N 1
ATOM 1290 C CA . THR A 1 174 ? 5.787 -7.091 -0.640 1.00 95.38 174 THR A CA 1
ATOM 1291 C C . THR A 1 174 ? 4.817 -7.460 -1.762 1.00 95.38 174 THR A C 1
ATOM 1293 O O . THR A 1 174 ? 4.868 -6.889 -2.856 1.00 95.38 174 THR A O 1
ATOM 1296 N N . GLY A 1 175 ? 3.929 -8.414 -1.493 1.00 97.62 175 GLY A N 1
ATOM 1297 C CA . GLY A 1 175 ? 2.810 -8.753 -2.358 1.00 97.62 175 GLY A CA 1
ATOM 1298 C C . GLY A 1 175 ? 1.566 -7.905 -2.083 1.00 97.62 175 GLY A C 1
ATOM 1299 O O . GLY A 1 175 ? 1.131 -7.792 -0.941 1.00 97.62 175 GLY A O 1
ATOM 1300 N N . VAL A 1 176 ? 0.935 -7.363 -3.122 1.00 98.62 176 VAL A N 1
ATOM 1301 C CA . VAL A 1 176 ? -0.347 -6.653 -3.018 1.00 98.62 176 VAL A CA 1
ATOM 1302 C C . VAL A 1 176 ? -1.329 -7.233 -4.022 1.00 98.62 176 VAL A C 1
ATOM 1304 O O . VAL A 1 176 ? -1.079 -7.213 -5.223 1.00 98.62 176 VAL A O 1
ATOM 1307 N N . SER A 1 177 ? -2.460 -7.717 -3.525 1.00 98.81 177 SER A N 1
ATOM 1308 C CA . SER A 1 177 ? -3.633 -8.058 -4.327 1.00 98.81 177 SER A CA 1
ATOM 1309 C C . SER A 1 177 ? -4.720 -7.032 -4.050 1.00 98.81 177 SER A C 1
ATOM 1311 O O . SER A 1 177 ? -5.107 -6.875 -2.897 1.00 98.81 177 SER A O 1
ATOM 1313 N N . MET A 1 178 ? -5.217 -6.339 -5.070 1.00 98.69 178 MET A N 1
ATOM 1314 C CA . MET A 1 178 ? -6.169 -5.245 -4.909 1.00 98.69 178 MET A CA 1
ATOM 1315 C C . MET A 1 178 ? -7.325 -5.367 -5.902 1.00 98.69 178 MET A C 1
ATOM 1317 O O . MET A 1 178 ? -7.111 -5.282 -7.111 1.00 98.69 178 MET A O 1
ATOM 1321 N N . PHE A 1 179 ? -8.542 -5.556 -5.389 1.00 98.81 179 PHE A N 1
ATOM 1322 C CA . PHE A 1 179 ? -9.738 -5.840 -6.180 1.00 98.81 179 PHE A CA 1
ATOM 1323 C C . PHE A 1 179 ? -10.928 -4.954 -5.827 1.00 98.81 179 PHE A C 1
ATOM 1325 O O . PHE A 1 179 ? -11.324 -4.886 -4.669 1.00 98.81 179 PHE A O 1
ATOM 1332 N N . ASP A 1 180 ? -11.558 -4.340 -6.827 1.00 98.81 180 ASP A N 1
ATOM 1333 C CA . ASP A 1 180 ? -12.859 -3.675 -6.648 1.00 98.81 180 ASP A CA 1
ATOM 1334 C C . ASP A 1 180 ? -12.839 -2.533 -5.5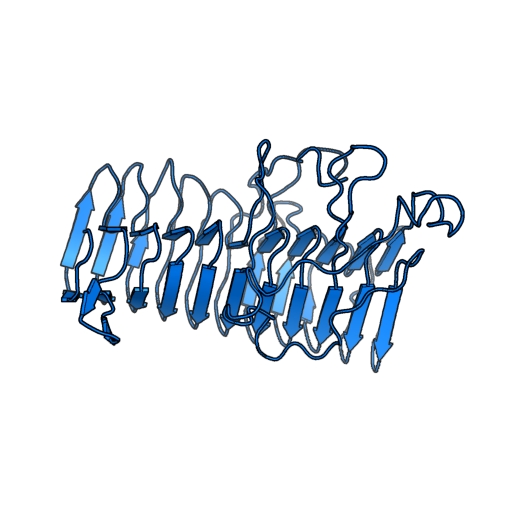96 1.00 98.81 180 ASP A C 1
ATOM 1336 O O . ASP A 1 180 ? -13.861 -2.188 -5.008 1.00 98.81 180 ASP A O 1
ATOM 1340 N N . ASN A 1 181 ? -11.672 -1.927 -5.339 1.00 98.88 181 ASN A N 1
ATOM 1341 C CA . ASN A 1 181 ? -11.533 -0.796 -4.417 1.00 98.88 181 ASN A CA 1
ATOM 1342 C C . ASN A 1 181 ? -11.843 0.529 -5.124 1.00 98.88 181 ASN A C 1
ATOM 1344 O O . ASN A 1 181 ? -11.612 0.681 -6.328 1.00 98.88 181 ASN A O 1
ATOM 1348 N N . THR A 1 182 ? -12.311 1.511 -4.358 1.00 98.88 182 THR A N 1
ATOM 1349 C CA . THR A 1 182 ? -12.492 2.891 -4.821 1.00 98.88 182 THR A CA 1
ATOM 1350 C C . THR A 1 182 ? -11.507 3.803 -4.107 1.00 98.88 182 THR A C 1
ATOM 1352 O O . THR A 1 182 ? -11.524 3.897 -2.884 1.00 98.88 182 THR A O 1
ATOM 1355 N N . ILE A 1 183 ? -10.661 4.481 -4.877 1.00 98.75 183 ILE A N 1
ATOM 1356 C CA . ILE A 1 183 ? -9.639 5.405 -4.399 1.00 98.75 183 ILE A CA 1
ATOM 1357 C C . ILE A 1 183 ? -10.008 6.804 -4.887 1.00 98.75 183 ILE A C 1
ATOM 1359 O O . ILE A 1 183 ? -10.073 7.037 -6.096 1.00 98.75 183 ILE A O 1
ATOM 1363 N N . ASN A 1 184 ? -10.232 7.730 -3.956 1.00 97.81 184 ASN A N 1
ATOM 1364 C CA . ASN A 1 184 ? -10.517 9.130 -4.262 1.00 97.81 184 ASN A CA 1
ATOM 1365 C C . ASN A 1 184 ? -9.535 10.031 -3.519 1.00 97.81 184 ASN A C 1
ATOM 1367 O O . ASN A 1 184 ? -9.626 10.176 -2.302 1.00 97.81 184 ASN A O 1
ATOM 1371 N N . ILE A 1 185 ? -8.631 10.660 -4.262 1.00 96.19 185 ILE A N 1
ATOM 1372 C CA . ILE A 1 185 ? -7.732 11.682 -3.738 1.00 96.19 185 ILE A CA 1
ATOM 1373 C C . ILE A 1 185 ? -8.045 12.998 -4.459 1.00 96.19 185 ILE A C 1
ATOM 1375 O O . ILE A 1 185 ? -8.102 13.014 -5.692 1.00 96.19 185 ILE A O 1
ATOM 1379 N N . PRO A 1 186 ? -8.301 14.094 -3.724 1.00 92.44 186 PRO A N 1
ATOM 1380 C CA . PRO A 1 186 ? -8.621 15.377 -4.324 1.00 92.44 186 PRO A CA 1
ATOM 1381 C C . PRO A 1 186 ? -7.448 15.928 -5.142 1.00 92.44 186 PRO A C 1
ATOM 1383 O O . PRO A 1 186 ? -6.280 15.719 -4.821 1.00 92.44 186 PRO A O 1
ATOM 1386 N N . ASP A 1 187 ? -7.778 16.718 -6.163 1.00 87.44 187 ASP A N 1
ATOM 1387 C CA . ASP A 1 187 ? -6.830 17.441 -7.028 1.00 87.44 187 ASP A CA 1
ATOM 1388 C C . ASP A 1 187 ? -6.233 18.686 -6.331 1.00 87.44 187 ASP A C 1
ATOM 1390 O O . ASP A 1 187 ? -6.113 19.772 -6.895 1.00 87.44 187 ASP A O 1
ATOM 1394 N N . THR A 1 188 ? -5.949 18.562 -5.032 1.00 86.06 188 THR A N 1
ATOM 1395 C CA . THR A 1 188 ? -5.306 19.590 -4.197 1.00 86.06 188 THR A CA 1
ATOM 1396 C C . THR A 1 188 ? -3.806 19.359 -4.036 1.00 86.06 188 THR A C 1
ATOM 1398 O O . THR A 1 188 ? -3.103 20.256 -3.570 1.00 86.06 188 THR A O 1
ATOM 1401 N N . GLY A 1 189 ? -3.316 18.184 -4.430 1.00 83.81 189 GLY A N 1
ATOM 1402 C CA . GLY A 1 189 ? -1.902 17.830 -4.500 1.00 83.81 189 GLY A CA 1
ATOM 1403 C C . GLY A 1 189 ? -1.612 16.977 -5.734 1.00 83.81 189 GLY A C 1
ATOM 1404 O O . GLY A 1 189 ? -2.418 16.918 -6.655 1.00 83.81 189 GLY A O 1
ATOM 1405 N N . ASP A 1 190 ? -0.463 16.313 -5.756 1.00 92.06 190 ASP A N 1
ATOM 1406 C CA . ASP A 1 190 ? 0.036 15.490 -6.868 1.00 92.06 190 ASP A CA 1
ATOM 1407 C C . ASP A 1 190 ? 0.237 14.021 -6.456 1.00 92.06 190 ASP A C 1
ATOM 1409 O O . ASP A 1 190 ? 1.078 13.312 -7.005 1.00 92.06 190 ASP A O 1
ATOM 1413 N N . ALA A 1 191 ? -0.537 13.556 -5.471 1.00 95.75 191 ALA A N 1
ATOM 1414 C CA . ALA A 1 191 ? -0.458 12.193 -4.961 1.00 95.75 191 ALA A CA 1
ATOM 1415 C C . ALA A 1 191 ? -0.678 11.147 -6.066 1.00 95.75 191 ALA A C 1
ATOM 1417 O O . ALA A 1 191 ? -1.660 11.188 -6.816 1.00 95.75 191 ALA A O 1
ATOM 1418 N N . ASP A 1 192 ? 0.227 10.173 -6.116 1.00 97.38 192 ASP A N 1
ATOM 1419 C CA . ASP A 1 192 ? 0.131 9.031 -7.018 1.00 97.38 192 ASP A CA 1
ATOM 1420 C C . ASP A 1 192 ? -0.875 7.988 -6.496 1.00 97.38 192 ASP A C 1
ATOM 1422 O O . ASP A 1 192 ? -1.142 7.879 -5.297 1.00 97.38 192 ASP A O 1
ATOM 1426 N N . GLY A 1 193 ? -1.412 7.159 -7.391 1.00 98.00 193 GLY A N 1
ATOM 1427 C CA . GLY A 1 193 ? -2.266 6.040 -6.997 1.00 98.00 193 GLY A CA 1
ATOM 1428 C C . GLY A 1 193 ? -1.452 4.962 -6.283 1.00 98.00 193 GLY A C 1
ATOM 1429 O O . GLY A 1 193 ? -1.715 4.618 -5.131 1.00 98.00 193 GLY A O 1
ATOM 1430 N N . ILE A 1 194 ? -0.435 4.440 -6.968 1.00 98.62 194 ILE A N 1
ATOM 1431 C CA . ILE A 1 194 ? 0.432 3.374 -6.464 1.00 98.62 194 ILE A CA 1
ATOM 1432 C C . ILE A 1 194 ? 1.895 3.770 -6.648 1.00 98.62 194 ILE A C 1
ATOM 1434 O O . ILE A 1 194 ? 2.313 4.089 -7.761 1.00 98.62 194 ILE A O 1
ATOM 1438 N N . ARG A 1 195 ? 2.703 3.639 -5.591 1.00 97.44 195 ARG A N 1
ATOM 1439 C CA . ARG A 1 195 ? 4.162 3.508 -5.720 1.00 97.44 195 ARG A CA 1
ATOM 1440 C C . ARG A 1 195 ? 4.611 2.131 -5.278 1.00 97.44 195 ARG A C 1
ATOM 1442 O O . ARG A 1 195 ? 4.224 1.663 -4.209 1.00 97.44 195 ARG A O 1
ATOM 1449 N N . ALA A 1 196 ? 5.441 1.490 -6.092 1.00 97.06 196 ALA A N 1
ATOM 1450 C CA . ALA A 1 196 ? 5.923 0.147 -5.820 1.00 97.06 196 ALA A CA 1
ATOM 1451 C C . ALA A 1 196 ? 7.423 -0.012 -6.072 1.00 97.06 196 ALA A C 1
ATOM 1453 O O . ALA A 1 196 ? 7.932 0.390 -7.118 1.00 97.06 196 ALA A O 1
ATOM 1454 N N . VAL A 1 197 ? 8.109 -0.648 -5.123 1.00 95.06 197 VAL A N 1
ATOM 1455 C CA . VAL A 1 197 ? 9.558 -0.887 -5.148 1.00 95.06 197 VAL A CA 1
ATOM 1456 C C . VAL A 1 197 ? 9.818 -2.371 -4.918 1.00 95.06 197 VAL A C 1
ATOM 1458 O O . VAL A 1 197 ? 9.560 -2.888 -3.832 1.00 95.06 197 VAL A O 1
ATOM 1461 N N . GLY A 1 198 ? 10.303 -3.081 -5.938 1.00 94.19 198 GLY A N 1
ATOM 1462 C CA . GLY A 1 198 ? 10.562 -4.524 -5.866 1.00 94.19 198 GLY A CA 1
ATOM 1463 C C . GLY A 1 198 ? 9.349 -5.379 -5.473 1.00 94.19 198 GLY A C 1
ATOM 1464 O O . GLY A 1 198 ? 9.521 -6.414 -4.834 1.00 94.19 198 GLY A O 1
ATOM 1465 N N . ALA A 1 199 ? 8.128 -4.929 -5.767 1.00 96.25 199 ALA A N 1
ATOM 1466 C CA . ALA A 1 199 ? 6.891 -5.538 -5.274 1.00 96.25 199 ALA A CA 1
ATOM 1467 C C . ALA A 1 199 ? 6.295 -6.578 -6.243 1.00 96.25 199 ALA A C 1
ATOM 1469 O O . ALA A 1 199 ? 6.667 -6.650 -7.415 1.00 96.25 199 ALA A O 1
ATOM 1470 N N . LEU A 1 200 ? 5.320 -7.356 -5.765 1.00 98.19 200 LEU A N 1
ATOM 1471 C CA . LEU A 1 200 ? 4.452 -8.184 -6.610 1.00 98.19 200 LEU A CA 1
ATOM 1472 C C . LEU A 1 200 ? 3.033 -7.625 -6.555 1.00 98.19 200 LEU A C 1
ATOM 1474 O O . LEU A 1 200 ? 2.437 -7.616 -5.482 1.00 98.19 200 LEU A O 1
ATOM 1478 N N . LEU A 1 201 ? 2.486 -7.165 -7.679 1.00 98.69 201 LEU A N 1
ATOM 1479 C CA . LEU A 1 201 ? 1.189 -6.481 -7.695 1.00 98.69 201 LEU A CA 1
ATOM 1480 C C . LEU A 1 201 ? 0.170 -7.215 -8.567 1.00 98.69 201 LEU A C 1
ATOM 1482 O O . LEU A 1 201 ? 0.428 -7.467 -9.740 1.00 98.69 201 LEU A O 1
ATOM 1486 N N . ASP A 1 202 ? -1.003 -7.498 -8.018 1.00 98.69 202 ASP A N 1
ATOM 1487 C CA . ASP A 1 202 ? -2.185 -7.931 -8.760 1.00 98.69 202 ASP A CA 1
ATOM 1488 C C . ASP A 1 202 ? -3.320 -6.939 -8.516 1.00 98.69 202 ASP A C 1
ATOM 1490 O O . ASP A 1 202 ? -3.967 -6.968 -7.472 1.00 98.69 202 ASP A O 1
ATOM 1494 N N . ILE A 1 203 ? -3.512 -6.011 -9.447 1.00 98.81 203 ILE A N 1
ATOM 1495 C CA . ILE A 1 203 ? -4.376 -4.845 -9.270 1.00 98.81 203 ILE A CA 1
ATOM 1496 C C . ILE A 1 203 ? -5.475 -4.918 -10.316 1.00 98.81 203 ILE A C 1
ATOM 1498 O O . ILE A 1 203 ? -5.224 -4.686 -11.498 1.00 98.81 203 ILE A O 1
ATOM 1502 N N . GLN A 1 204 ? -6.701 -5.247 -9.917 1.00 98.56 204 GLN A N 1
ATOM 1503 C CA . GLN A 1 204 ? -7.786 -5.412 -10.877 1.00 98.56 204 GLN A CA 1
ATOM 1504 C C . GLN A 1 204 ? -9.097 -4.759 -10.449 1.00 98.56 204 GLN A C 1
ATOM 1506 O O . GLN A 1 204 ? -9.476 -4.803 -9.285 1.00 98.56 204 GLN A O 1
ATOM 1511 N N . ARG A 1 205 ? -9.842 -4.225 -11.422 1.00 98.56 205 ARG A N 1
ATOM 1512 C CA . ARG A 1 205 ? -11.197 -3.670 -11.239 1.00 98.56 205 ARG A CA 1
ATOM 1513 C C . ARG A 1 205 ? -11.296 -2.542 -10.207 1.00 98.56 205 ARG A C 1
ATOM 1515 O O . ARG A 1 205 ? -12.364 -2.302 -9.656 1.00 98.56 205 ARG A O 1
ATOM 1522 N N . ASN A 1 206 ? -10.204 -1.837 -9.933 1.00 98.81 206 ASN A N 1
ATOM 1523 C CA . ASN A 1 206 ? -10.227 -0.705 -9.011 1.00 98.81 206 ASN A CA 1
ATOM 1524 C C . ASN A 1 206 ? -10.585 0.586 -9.752 1.00 98.81 206 ASN A C 1
ATOM 1526 O O . ASN A 1 206 ? -10.288 0.751 -10.937 1.00 98.81 206 ASN A O 1
ATOM 1530 N N . THR A 1 207 ? -11.195 1.522 -9.035 1.00 98.75 207 THR A N 1
ATOM 1531 C CA . THR A 1 207 ? -11.449 2.879 -9.524 1.00 98.75 207 THR A CA 1
ATOM 1532 C C . THR A 1 207 ? -10.482 3.836 -8.848 1.00 98.75 207 THR A C 1
ATOM 1534 O O . THR A 1 207 ? -10.506 3.962 -7.628 1.00 98.75 207 THR A O 1
ATOM 1537 N N . PHE A 1 208 ? -9.659 4.522 -9.636 1.00 98.56 208 PHE A N 1
ATOM 1538 C CA . PHE A 1 208 ? -8.724 5.540 -9.173 1.00 98.56 208 PHE A CA 1
ATOM 1539 C C . PHE A 1 208 ? -9.130 6.908 -9.706 1.00 98.56 208 PHE A C 1
ATOM 1541 O O . PHE A 1 208 ? -9.077 7.156 -10.911 1.00 98.56 208 PHE A O 1
ATOM 1548 N N . ASN A 1 209 ? -9.484 7.803 -8.792 1.00 97.56 209 ASN A N 1
ATOM 1549 C CA . ASN A 1 209 ? -9.649 9.227 -9.043 1.00 97.56 209 ASN A CA 1
ATOM 1550 C C . ASN A 1 209 ? -8.516 9.941 -8.300 1.00 97.56 209 ASN A C 1
ATOM 1552 O O . ASN A 1 209 ? -8.642 10.195 -7.102 1.00 97.56 209 ASN A O 1
ATOM 1556 N N . ILE A 1 210 ? -7.386 10.160 -8.977 1.00 96.19 210 ILE A N 1
ATOM 1557 C CA . ILE A 1 210 ? -6.155 10.686 -8.369 1.00 96.19 210 ILE A CA 1
ATOM 1558 C C . ILE A 1 210 ? -5.456 11.671 -9.324 1.00 96.19 210 ILE A C 1
ATOM 1560 O O . ILE A 1 210 ? -5.538 11.475 -10.537 1.00 96.19 210 ILE A O 1
ATOM 1564 N N . PRO A 1 211 ? -4.777 12.712 -8.810 1.00 93.69 211 PRO A N 1
ATOM 1565 C CA . PRO A 1 211 ? -4.189 13.768 -9.645 1.00 93.69 211 PRO A CA 1
ATOM 1566 C C . PRO A 1 211 ? -2.791 13.441 -10.200 1.00 93.69 211 PRO A C 1
ATOM 1568 O O . PRO A 1 211 ? -2.401 13.955 -11.248 1.00 93.69 211 PRO A O 1
ATOM 1571 N N . GLY A 1 212 ? -2.020 12.595 -9.508 1.00 94.75 212 GLY A N 1
ATOM 1572 C CA . GLY A 1 212 ? -0.646 12.252 -9.876 1.00 94.75 212 GLY A CA 1
ATOM 1573 C C . GLY A 1 212 ? -0.536 11.182 -10.967 1.00 94.75 212 GLY A C 1
ATOM 1574 O O . GLY A 1 212 ? -1.290 11.137 -11.944 1.00 94.75 212 GLY A O 1
ATOM 1575 N N . THR A 1 213 ? 0.438 10.293 -10.808 1.00 96.38 213 THR A N 1
ATOM 1576 C CA . THR A 1 213 ? 0.623 9.119 -11.665 1.00 96.38 213 THR A CA 1
ATOM 1577 C C . THR A 1 213 ? -0.230 7.958 -11.165 1.00 96.38 213 THR A C 1
ATOM 1579 O O . THR A 1 213 ? -0.271 7.684 -9.967 1.00 96.38 213 THR A O 1
ATOM 1582 N N . GLY A 1 214 ? -0.874 7.220 -12.072 1.00 97.56 214 GLY A N 1
ATOM 1583 C CA . GLY A 1 214 ? -1.655 6.030 -11.718 1.00 97.56 214 GLY A CA 1
ATOM 1584 C C . GLY A 1 214 ? -0.819 4.998 -10.954 1.00 97.56 214 GLY A C 1
ATOM 1585 O O . GLY A 1 214 ? -1.109 4.681 -9.799 1.00 97.56 214 GLY A O 1
ATOM 1586 N N . ALA A 1 215 ? 0.258 4.520 -11.576 1.00 98.19 215 ALA A N 1
ATOM 1587 C CA . ALA A 1 215 ? 1.231 3.639 -10.947 1.00 98.19 215 ALA A CA 1
ATOM 1588 C C . ALA A 1 215 ? 2.671 4.001 -11.335 1.00 98.19 215 ALA A C 1
ATOM 1590 O O . ALA A 1 215 ? 3.030 4.031 -12.516 1.00 98.19 215 ALA A O 1
ATOM 1591 N N . ILE A 1 216 ? 3.512 4.199 -10.322 1.00 97.06 216 ILE A N 1
ATOM 1592 C CA . ILE A 1 216 ? 4.964 4.288 -10.450 1.00 97.06 216 ILE A CA 1
ATOM 1593 C C . ILE A 1 216 ? 5.565 3.003 -9.890 1.00 97.06 216 ILE A C 1
ATOM 1595 O O . ILE A 1 216 ? 5.390 2.677 -8.716 1.00 97.06 216 ILE A O 1
ATOM 1599 N N . VAL A 1 217 ? 6.281 2.263 -10.726 1.00 96.44 217 VAL A N 1
ATOM 1600 C CA . VAL A 1 217 ? 6.878 0.981 -10.351 1.00 96.44 217 VAL A CA 1
ATOM 1601 C C . VAL A 1 217 ? 8.369 0.988 -10.655 1.00 96.44 217 VAL A C 1
ATOM 1603 O O . VAL A 1 217 ? 8.800 1.348 -11.751 1.00 96.44 217 VAL A O 1
ATOM 1606 N N . THR A 1 218 ? 9.168 0.583 -9.675 1.00 94.31 218 THR A N 1
ATOM 1607 C CA . THR A 1 218 ? 10.624 0.539 -9.790 1.00 94.31 218 THR A CA 1
ATOM 1608 C C . THR A 1 218 ? 11.213 -0.698 -9.116 1.00 94.31 218 THR A C 1
ATOM 1610 O O . THR A 1 218 ? 10.513 -1.472 -8.449 1.00 94.31 218 THR A O 1
ATOM 1613 N N . ASN A 1 219 ? 12.510 -0.904 -9.309 1.00 92.31 219 ASN A N 1
ATOM 1614 C CA . ASN A 1 219 ? 13.273 -1.912 -8.598 1.00 92.31 219 ASN A CA 1
ATOM 1615 C C . ASN A 1 219 ? 13.793 -1.379 -7.254 1.00 92.31 219 ASN A C 1
ATOM 1617 O O . ASN A 1 219 ? 14.131 -0.210 -7.117 1.00 92.31 219 ASN A O 1
ATOM 1621 N N . TYR A 1 220 ? 13.914 -2.274 -6.284 1.00 91.25 220 TYR A N 1
ATOM 1622 C CA . TYR A 1 220 ? 14.761 -2.081 -5.119 1.00 91.25 220 TYR A CA 1
ATOM 1623 C C . TYR A 1 220 ? 16.232 -2.209 -5.519 1.00 91.25 220 TYR A C 1
ATOM 1625 O O . TYR A 1 220 ? 16.613 -3.190 -6.173 1.00 91.25 220 TYR A O 1
ATOM 1633 N N . ASP A 1 221 ? 17.049 -1.267 -5.063 1.00 87.56 221 ASP A N 1
ATOM 1634 C CA . ASP A 1 221 ? 18.506 -1.290 -5.180 1.00 87.56 221 ASP A CA 1
ATOM 1635 C C . ASP A 1 221 ? 19.136 -0.837 -3.860 1.00 87.56 221 ASP A C 1
ATOM 1637 O O . ASP A 1 221 ? 18.822 0.239 -3.365 1.00 87.56 221 ASP A O 1
ATOM 1641 N N . ASP A 1 222 ? 20.017 -1.642 -3.259 1.00 85.44 222 ASP A N 1
ATOM 1642 C CA . ASP A 1 222 ? 20.643 -1.262 -1.989 1.00 85.44 222 ASP A CA 1
ATOM 1643 C C . ASP A 1 222 ? 21.786 -0.233 -2.133 1.00 85.44 222 ASP A C 1
ATOM 1645 O O . ASP A 1 222 ? 22.289 0.287 -1.127 1.00 85.44 222 ASP A O 1
ATOM 1649 N N . GLY A 1 223 ? 22.169 0.070 -3.381 1.00 83.00 223 GLY A N 1
ATOM 1650 C CA . GLY A 1 223 ? 23.239 0.989 -3.753 1.00 83.00 223 GLY A CA 1
ATOM 1651 C C . GLY A 1 223 ? 24.646 0.392 -3.640 1.00 83.00 223 GLY A C 1
ATOM 1652 O O . GLY A 1 223 ? 25.628 1.099 -3.885 1.00 83.00 223 GLY A O 1
ATOM 1653 N N . TYR A 1 224 ? 24.780 -0.885 -3.266 1.00 82.81 224 TYR A N 1
ATOM 1654 C CA . TYR A 1 224 ? 26.066 -1.568 -3.177 1.00 82.81 224 TYR A CA 1
ATOM 1655 C C . TYR A 1 224 ? 26.352 -2.381 -4.442 1.00 82.81 224 TYR A C 1
ATOM 1657 O O . TYR A 1 224 ? 25.540 -3.160 -4.935 1.00 82.81 224 TYR A O 1
ATOM 1665 N N . ALA A 1 225 ? 27.567 -2.224 -4.972 1.00 80.88 225 ALA A N 1
ATOM 1666 C CA . ALA A 1 225 ? 27.986 -2.933 -6.174 1.00 80.88 225 ALA A CA 1
ATOM 1667 C C . ALA A 1 225 ? 27.923 -4.459 -5.982 1.00 80.88 225 ALA A C 1
ATOM 1669 O O . ALA A 1 225 ? 28.552 -5.008 -5.075 1.00 80.88 225 ALA A O 1
ATOM 1670 N N . GLY A 1 226 ? 27.203 -5.137 -6.879 1.00 77.69 226 GLY A N 1
ATOM 1671 C CA . GLY A 1 226 ? 27.034 -6.591 -6.872 1.00 77.69 226 GLY A CA 1
ATOM 1672 C C . GLY A 1 226 ? 25.978 -7.114 -5.897 1.00 77.69 226 GLY A C 1
ATOM 1673 O O . GLY A 1 226 ? 25.818 -8.332 -5.795 1.00 77.69 226 GLY A O 1
ATOM 1674 N N . SER A 1 227 ? 25.257 -6.236 -5.197 1.00 84.69 227 SER A N 1
ATOM 1675 C CA . SER A 1 227 ? 24.078 -6.634 -4.435 1.00 84.69 227 SER A CA 1
ATOM 1676 C C . SER A 1 227 ? 22.921 -7.019 -5.352 1.00 84.69 227 SER A C 1
ATOM 1678 O O . SER A 1 227 ? 22.717 -6.451 -6.424 1.00 84.69 227 SER A O 1
ATOM 1680 N N . GLN A 1 228 ? 22.132 -7.994 -4.903 1.00 87.00 228 GLN A N 1
ATOM 1681 C CA . GLN A 1 228 ? 20.944 -8.430 -5.627 1.00 87.00 228 GLN A CA 1
ATOM 1682 C C . GLN A 1 228 ? 19.881 -7.327 -5.610 1.00 87.00 228 GLN A C 1
ATOM 1684 O O . GLN A 1 228 ? 19.392 -6.944 -4.547 1.00 87.00 228 GLN A O 1
ATOM 1689 N N . GLN A 1 229 ? 19.468 -6.889 -6.797 1.00 88.94 229 GLN A N 1
ATOM 1690 C CA . GLN A 1 229 ? 18.342 -5.976 -6.976 1.00 88.94 229 GLN A CA 1
ATOM 1691 C C . GLN A 1 229 ? 17.033 -6.746 -7.170 1.00 88.94 229 GLN A C 1
ATOM 1693 O O . GLN A 1 229 ? 17.033 -7.868 -7.694 1.00 88.94 229 GLN A O 1
ATOM 1698 N N . TYR A 1 230 ? 15.913 -6.131 -6.781 1.00 91.44 230 TYR A N 1
ATOM 1699 C CA . TYR A 1 230 ? 14.589 -6.750 -6.897 1.00 91.44 230 TYR A CA 1
ATOM 1700 C C . TYR A 1 230 ? 13.640 -5.876 -7.697 1.00 91.44 230 TYR A C 1
ATOM 1702 O O . TYR A 1 230 ? 13.377 -4.746 -7.310 1.00 91.44 230 TYR A O 1
ATOM 1710 N N . GLY A 1 231 ? 13.117 -6.381 -8.803 1.00 93.38 231 GLY A N 1
ATOM 1711 C CA . GLY A 1 231 ? 12.236 -5.628 -9.691 1.00 93.38 231 GLY A CA 1
ATOM 1712 C C . GLY A 1 231 ? 10.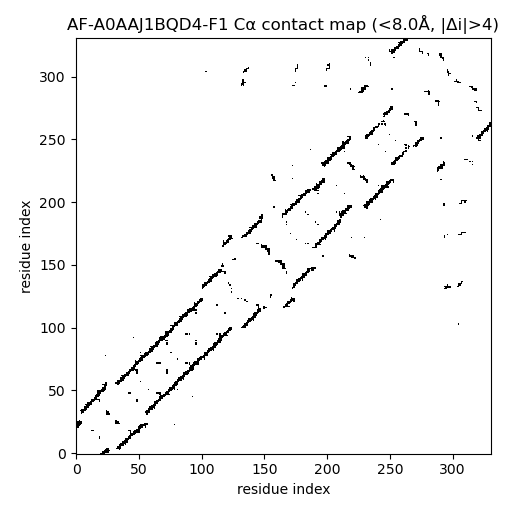781 -5.767 -9.276 1.00 93.38 231 GLY A C 1
ATOM 1713 O O . GLY A 1 231 ? 10.404 -6.746 -8.628 1.00 93.38 231 GLY A O 1
ATOM 1714 N N . THR A 1 232 ? 9.959 -4.790 -9.651 1.00 96.25 232 THR A N 1
ATOM 1715 C CA . THR A 1 232 ? 8.511 -4.927 -9.489 1.00 96.25 232 THR A CA 1
ATOM 1716 C C . THR A 1 232 ? 7.948 -5.772 -10.632 1.00 96.25 232 THR A C 1
ATOM 1718 O O . THR A 1 232 ? 8.247 -5.524 -11.804 1.00 96.25 232 THR A O 1
ATOM 1721 N N . LEU A 1 233 ? 7.123 -6.765 -10.295 1.00 97.56 233 LEU A N 1
ATOM 1722 C CA . LEU A 1 233 ? 6.346 -7.556 -11.247 1.00 97.56 233 LEU A CA 1
ATOM 1723 C C . LEU A 1 233 ? 4.859 -7.301 -10.998 1.00 97.56 233 LEU A C 1
ATOM 1725 O O . LEU A 1 233 ? 4.353 -7.609 -9.919 1.00 97.56 233 LEU A O 1
ATOM 1729 N N . ALA A 1 234 ? 4.159 -6.743 -11.982 1.00 98.12 234 ALA A N 1
ATOM 1730 C CA . ALA A 1 234 ? 2.778 -6.312 -11.793 1.00 98.12 234 ALA A CA 1
ATOM 1731 C C . ALA A 1 234 ? 1.831 -6.791 -12.894 1.00 98.12 234 ALA A C 1
ATOM 1733 O O . ALA A 1 234 ? 2.176 -6.820 -14.076 1.00 98.12 234 ALA A O 1
ATOM 1734 N N . PHE A 1 235 ? 0.606 -7.103 -12.494 1.00 98.44 235 PHE A N 1
ATOM 1735 C CA . PHE A 1 235 ? -0.530 -7.320 -13.367 1.00 98.44 235 PHE A CA 1
ATOM 1736 C C . PHE A 1 235 ? -1.613 -6.289 -13.053 1.00 98.44 235 PHE A C 1
ATOM 1738 O O . PHE A 1 235 ? -2.023 -6.142 -11.902 1.00 98.44 235 PHE A O 1
ATOM 1745 N N . PHE A 1 236 ? -2.073 -5.591 -14.086 1.00 98.69 236 PHE A N 1
ATOM 1746 C CA . PHE A 1 236 ? -3.162 -4.629 -14.023 1.00 98.69 236 PHE A CA 1
ATOM 1747 C C . PHE A 1 236 ? -4.281 -5.075 -14.958 1.00 98.69 236 PHE A C 1
ATOM 1749 O O . PHE A 1 236 ? -4.023 -5.393 -16.124 1.00 98.69 236 PHE A O 1
ATOM 1756 N N . SER A 1 237 ? -5.522 -5.118 -14.473 1.00 98.25 237 SER A N 1
ATOM 1757 C CA . SER A 1 237 ? -6.650 -5.346 -15.372 1.00 98.25 237 SER A CA 1
ATOM 1758 C C . SER A 1 237 ? -7.945 -4.669 -14.963 1.00 98.25 237 SER A C 1
ATOM 1760 O O . SER A 1 237 ? -8.372 -4.759 -13.818 1.00 98.25 237 SER A O 1
ATOM 1762 N N . GLN A 1 238 ? -8.645 -4.078 -15.934 1.00 97.69 238 GLN A N 1
ATOM 1763 C CA . GLN A 1 238 ? -9.961 -3.457 -15.737 1.00 97.69 238 GLN A CA 1
ATOM 1764 C C . GLN A 1 238 ? -9.972 -2.340 -14.681 1.00 97.69 238 GLN A C 1
ATOM 1766 O O . GLN A 1 238 ? -11.033 -2.022 -14.149 1.00 97.69 238 GLN A O 1
ATOM 1771 N N . ASN A 1 239 ? -8.822 -1.741 -14.364 1.00 98.31 239 ASN A N 1
ATOM 1772 C CA . ASN A 1 239 ? -8.804 -0.537 -13.547 1.00 98.31 239 ASN A CA 1
ATOM 1773 C C . ASN A 1 239 ? -9.304 0.666 -14.361 1.00 98.31 239 ASN A C 1
ATOM 1775 O O . ASN A 1 239 ? -9.098 0.757 -15.575 1.00 98.31 239 ASN A O 1
ATOM 1779 N N . SER A 1 240 ? -9.974 1.589 -13.676 1.00 97.88 240 SER A N 1
ATOM 1780 C CA . SER A 1 240 ? -10.376 2.883 -14.219 1.00 97.88 240 SER A CA 1
ATOM 1781 C C . SER A 1 240 ? -9.479 3.964 -13.639 1.00 97.88 240 SER A C 1
ATOM 1783 O O . SER A 1 240 ? -9.395 4.093 -12.419 1.00 97.88 240 SER A O 1
ATOM 1785 N N . TRP A 1 241 ? -8.869 4.765 -14.507 1.00 97.25 241 TRP A N 1
ATOM 1786 C CA . TRP A 1 241 ? -8.005 5.879 -14.127 1.00 97.25 241 TRP A CA 1
ATOM 1787 C C . TRP A 1 241 ? -8.662 7.201 -14.520 1.00 97.25 241 TRP A C 1
ATOM 1789 O O . TRP A 1 241 ? -9.055 7.386 -15.672 1.00 97.25 241 TRP A O 1
ATOM 1799 N N . ALA A 1 242 ? -8.770 8.127 -13.575 1.00 95.44 242 ALA A N 1
ATOM 1800 C CA . ALA A 1 242 ? -9.270 9.476 -13.798 1.00 95.44 242 ALA A CA 1
ATOM 1801 C C . ALA A 1 242 ? -8.415 10.491 -13.033 1.00 95.44 242 ALA A C 1
ATOM 1803 O O . ALA A 1 242 ? -7.950 10.207 -11.933 1.00 95.44 242 ALA A O 1
ATOM 1804 N N . GLY A 1 243 ? -8.212 11.668 -13.631 1.00 91.94 243 GLY A N 1
ATOM 1805 C CA . GLY A 1 243 ? -7.377 12.739 -13.071 1.00 91.94 243 GLY A CA 1
ATOM 1806 C C . GLY A 1 243 ? -5.872 12.573 -13.302 1.00 91.94 243 GLY A C 1
ATOM 1807 O O . GLY A 1 243 ? -5.145 13.549 -13.178 1.00 91.94 243 GLY A O 1
ATOM 1808 N N . VAL A 1 244 ? -5.418 11.380 -13.705 1.00 94.19 244 VAL A N 1
ATOM 1809 C CA . VAL A 1 244 ? -3.989 11.063 -13.808 1.00 94.19 244 VAL A CA 1
ATOM 1810 C C . VAL A 1 244 ? -3.255 11.898 -14.861 1.00 94.19 244 VAL A C 1
ATOM 1812 O O . VAL A 1 244 ? -3.700 12.009 -16.007 1.00 94.19 244 VAL A O 1
ATOM 1815 N N . GLY A 1 245 ? -2.078 12.414 -14.501 1.00 91.25 245 GLY A N 1
ATOM 1816 C CA . GLY A 1 245 ? -1.151 13.043 -15.450 1.00 91.25 245 GLY A CA 1
ATOM 1817 C C . GLY A 1 245 ? -0.417 12.024 -16.334 1.00 91.25 245 GLY A C 1
ATOM 1818 O O . GLY A 1 245 ? -0.167 12.266 -17.514 1.00 91.25 245 GLY A O 1
ATOM 1819 N N . MET A 1 246 ? -0.120 10.853 -15.772 1.00 94.62 246 MET A N 1
ATOM 1820 C CA . MET A 1 246 ? 0.484 9.693 -16.433 1.00 94.62 246 MET A CA 1
ATOM 1821 C C . MET A 1 246 ? -0.144 8.433 -15.837 1.00 94.62 246 MET A C 1
ATOM 1823 O O . MET A 1 246 ? -0.404 8.385 -14.639 1.00 94.62 246 MET A O 1
ATOM 1827 N N . THR A 1 247 ? -0.399 7.389 -16.627 1.00 96.81 247 THR A N 1
ATOM 1828 C CA . THR A 1 247 ? -0.980 6.155 -16.066 1.00 96.81 247 THR A CA 1
ATOM 1829 C C . THR A 1 247 ? 0.099 5.222 -15.528 1.00 96.81 247 THR A C 1
ATOM 1831 O O . THR A 1 247 ? -0.017 4.758 -14.399 1.00 96.81 247 THR A O 1
ATOM 1834 N N . TYR A 1 248 ? 1.171 4.982 -16.293 1.00 97.75 248 TYR A N 1
ATOM 1835 C CA . TYR A 1 248 ? 2.232 4.051 -15.896 1.00 97.75 248 TYR A CA 1
ATOM 1836 C C . TYR A 1 248 ? 3.627 4.643 -16.065 1.00 97.75 248 TYR A C 1
ATOM 1838 O O . TYR A 1 248 ? 4.018 5.019 -17.168 1.00 97.75 248 TYR A O 1
ATOM 1846 N N . ASN A 1 249 ? 4.414 4.629 -14.994 1.00 96.06 249 ASN A N 1
ATOM 184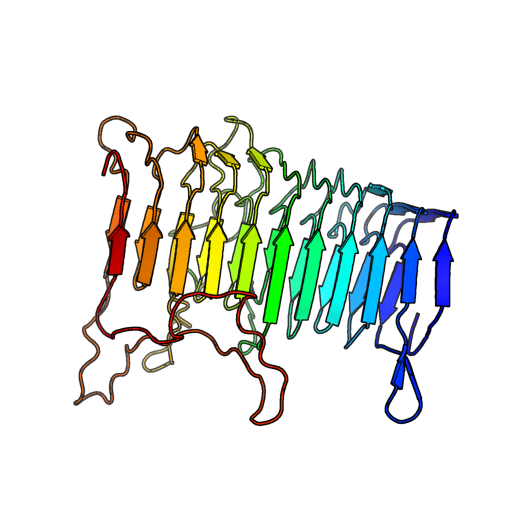7 C CA . ASN A 1 249 ? 5.838 4.943 -15.015 1.00 96.06 249 ASN A CA 1
ATOM 1848 C C . ASN A 1 249 ? 6.625 3.731 -14.509 1.00 96.06 249 ASN A C 1
ATOM 1850 O O . ASN A 1 249 ? 6.553 3.387 -13.331 1.00 96.06 249 ASN A O 1
ATOM 1854 N N . VAL A 1 250 ? 7.327 3.050 -15.411 1.00 96.31 250 VAL A N 1
ATOM 1855 C CA . VAL A 1 250 ? 7.978 1.766 -15.140 1.00 96.31 250 VAL A CA 1
ATOM 1856 C C . VAL A 1 250 ? 9.480 1.922 -15.307 1.00 96.31 250 VAL A C 1
ATOM 1858 O O . VAL A 1 250 ? 9.958 2.267 -16.389 1.00 96.31 250 VAL A O 1
ATOM 1861 N N . THR A 1 251 ? 10.225 1.584 -14.261 1.00 93.62 251 THR A N 1
ATOM 1862 C CA . THR A 1 251 ? 11.689 1.561 -14.279 1.00 93.62 251 THR A CA 1
ATOM 1863 C C . THR A 1 251 ? 12.192 0.189 -13.853 1.00 93.62 251 THR A C 1
ATOM 1865 O O . THR A 1 251 ? 11.782 -0.330 -12.814 1.00 93.62 251 THR A O 1
ATOM 1868 N N . LYS A 1 252 ? 13.055 -0.433 -14.670 1.00 92.06 252 LYS A N 1
ATOM 1869 C CA . LYS A 1 252 ? 13.725 -1.718 -14.369 1.00 92.06 252 LYS A CA 1
ATOM 1870 C C . LYS A 1 252 ? 12.779 -2.796 -13.798 1.00 92.06 252 LYS A C 1
ATOM 1872 O O . LYS A 1 252 ? 13.111 -3.541 -12.878 1.00 92.06 252 LYS A O 1
ATOM 1877 N N . SER A 1 253 ? 11.561 -2.827 -14.328 1.00 95.00 253 SER A N 1
ATOM 1878 C CA . SER A 1 253 ? 10.436 -3.607 -13.814 1.00 95.00 253 SER A CA 1
ATOM 1879 C C . SER A 1 253 ? 9.588 -4.138 -14.966 1.00 95.00 253 SER A C 1
ATOM 1881 O O . SER A 1 253 ? 9.736 -3.700 -16.109 1.00 95.00 253 SER A O 1
ATOM 1883 N N . SER A 1 254 ? 8.707 -5.095 -14.684 1.00 96.19 254 SER A N 1
ATOM 1884 C CA . SER A 1 254 ? 7.851 -5.717 -15.696 1.00 96.19 254 SER A CA 1
ATOM 1885 C C . SER A 1 254 ? 6.392 -5.600 -15.294 1.00 96.19 254 SER A C 1
ATOM 1887 O O . SER A 1 254 ? 6.005 -6.053 -14.215 1.00 96.19 254 SER A O 1
ATOM 1889 N N . ILE A 1 255 ? 5.577 -5.005 -16.162 1.00 97.50 255 ILE A N 1
ATOM 1890 C CA . ILE A 1 255 ? 4.134 -4.928 -15.959 1.00 97.50 255 ILE A CA 1
ATOM 1891 C C . ILE A 1 255 ? 3.372 -5.519 -17.140 1.00 97.50 255 ILE A C 1
ATOM 1893 O O . ILE A 1 255 ? 3.781 -5.412 -18.298 1.00 97.50 255 ILE A O 1
ATOM 1897 N N . THR A 1 256 ? 2.245 -6.150 -16.830 1.00 97.56 256 THR A N 1
ATOM 1898 C CA . THR A 1 256 ? 1.251 -6.610 -17.797 1.00 97.56 256 THR A CA 1
ATOM 1899 C C . THR A 1 256 ? -0.052 -5.869 -17.551 1.00 97.56 256 THR A C 1
ATOM 1901 O O . THR A 1 256 ? -0.544 -5.874 -16.428 1.00 97.56 256 THR A O 1
ATOM 1904 N N . VAL A 1 257 ? -0.616 -5.249 -18.585 1.00 97.81 257 VAL A N 1
ATOM 1905 C CA . VAL A 1 257 ? -1.844 -4.452 -18.495 1.00 97.81 257 VAL A CA 1
ATOM 1906 C C . VAL A 1 257 ? -2.893 -4.997 -19.461 1.00 97.81 257 VAL A C 1
ATOM 1908 O O . VAL A 1 257 ? -2.626 -5.176 -20.653 1.00 97.81 257 VAL A O 1
ATOM 1911 N N . GLN A 1 258 ? -4.102 -5.267 -18.970 1.00 96.19 258 GLN A N 1
ATOM 1912 C CA . GLN A 1 258 ? -5.161 -5.867 -19.775 1.00 96.19 258 GLN A CA 1
ATOM 1913 C C . GLN A 1 258 ? -6.531 -5.210 -19.589 1.00 96.19 258 GLN A C 1
ATOM 1915 O O . GLN A 1 258 ? -7.032 -5.108 -18.475 1.00 96.19 258 GLN A O 1
ATOM 1920 N N . SER A 1 259 ? -7.229 -4.935 -20.695 1.00 95.94 259 SER A N 1
ATOM 1921 C CA . SER A 1 259 ? -8.625 -4.457 -20.682 1.00 95.94 259 SER A CA 1
ATOM 1922 C C . SER A 1 259 ? -8.817 -3.162 -19.888 1.00 95.94 259 SER A C 1
ATOM 1924 O O . SER A 1 259 ? -9.747 -3.056 -19.093 1.00 95.94 259 SER A O 1
ATOM 1926 N N . GLU A 1 260 ? -7.933 -2.188 -20.100 1.00 94.75 260 GLU A N 1
ATOM 1927 C CA . GLU A 1 260 ? -8.007 -0.866 -19.471 1.00 94.75 260 GLU A CA 1
ATOM 1928 C C . GLU A 1 260 ? -8.148 0.251 -20.510 1.00 94.75 260 GLU A C 1
ATOM 1930 O O . GLU A 1 260 ? -7.793 0.104 -21.688 1.00 94.75 260 GLU A O 1
ATOM 1935 N N . TYR A 1 261 ? -8.683 1.381 -20.056 1.00 92.56 261 TYR A N 1
ATOM 1936 C CA . TYR A 1 261 ? -8.627 2.646 -20.776 1.00 92.56 261 TYR A CA 1
ATOM 1937 C C . TYR A 1 261 ? -7.573 3.525 -20.116 1.00 92.56 261 TYR A C 1
ATOM 1939 O O . TYR A 1 261 ? -7.668 3.819 -18.926 1.00 92.56 261 TYR A O 1
ATOM 1947 N N . ILE A 1 262 ? -6.581 3.941 -20.896 1.00 93.25 262 ILE A N 1
ATOM 1948 C CA . ILE A 1 262 ? -5.532 4.851 -20.449 1.00 93.25 262 ILE A CA 1
ATOM 1949 C C . ILE A 1 262 ? -5.959 6.278 -20.810 1.00 93.25 262 ILE A C 1
ATOM 1951 O O . ILE A 1 262 ? -6.180 6.566 -21.986 1.00 93.25 262 ILE A O 1
ATOM 1955 N N . PRO A 1 263 ? -6.125 7.198 -19.847 1.00 92.69 263 PRO A N 1
ATOM 1956 C CA . PRO A 1 263 ? -6.434 8.590 -20.154 1.00 92.69 263 PRO A CA 1
ATOM 1957 C C . PRO A 1 263 ? -5.341 9.253 -20.995 1.00 92.69 263 PRO A C 1
ATOM 1959 O O . PRO A 1 263 ? -4.155 8.959 -20.847 1.00 92.69 263 PRO A O 1
ATOM 1962 N N . SER A 1 264 ? -5.738 10.175 -21.876 1.00 89.75 264 SER A N 1
ATOM 1963 C CA . SER A 1 264 ? -4.766 10.996 -22.599 1.00 89.75 264 SER A CA 1
ATOM 1964 C C . SER A 1 264 ? -4.017 11.879 -21.601 1.00 89.75 264 SER A C 1
ATOM 1966 O O . SER A 1 264 ? -4.674 12.543 -20.795 1.00 89.75 264 SER A O 1
ATOM 1968 N N . PRO A 1 265 ? -2.679 11.922 -21.660 1.00 87.56 265 PRO A N 1
ATOM 1969 C CA . PRO A 1 265 ? -1.912 12.742 -20.741 1.00 87.56 265 PRO A CA 1
ATOM 1970 C C . PRO A 1 265 ? -2.076 14.236 -21.082 1.00 87.56 265 PRO A C 1
ATOM 1972 O O . PRO A 1 265 ? -2.501 14.586 -22.196 1.00 87.56 265 PRO A O 1
ATOM 1975 N N . PRO A 1 266 ? -1.699 15.142 -20.165 1.00 87.2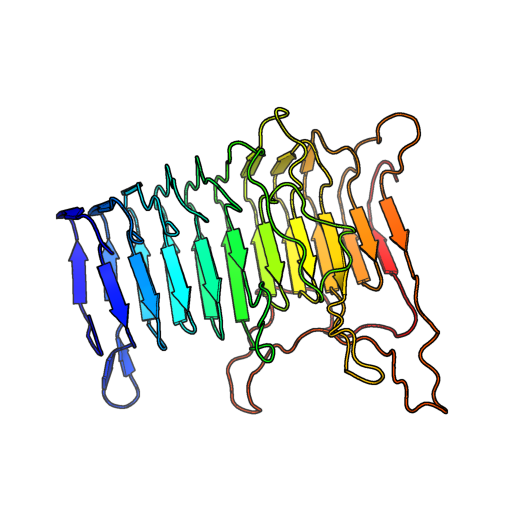5 266 PRO A N 1
ATOM 1976 C CA . PRO A 1 266 ? -1.550 16.560 -20.466 1.00 87.25 266 PRO A CA 1
ATOM 1977 C C . PRO A 1 266 ? -0.587 16.818 -21.646 1.00 87.25 266 PRO A C 1
ATOM 1979 O O . PRO A 1 266 ? 0.276 15.988 -21.951 1.00 87.25 266 PRO A O 1
ATOM 1982 N N . PRO A 1 267 ? -0.681 17.976 -22.330 1.00 87.81 267 PRO A N 1
ATOM 1983 C CA . PRO A 1 267 ? 0.217 18.301 -23.436 1.00 87.81 267 PRO A CA 1
ATOM 1984 C C . PRO A 1 267 ? 1.699 18.244 -23.035 1.00 87.81 267 PRO A C 1
ATOM 1986 O O . PRO A 1 267 ? 2.123 18.951 -22.127 1.00 87.81 267 PRO A O 1
ATOM 1989 N N . GLY A 1 268 ? 2.493 17.458 -23.768 1.00 84.44 268 GLY A N 1
ATOM 1990 C CA . GLY A 1 268 ? 3.935 17.302 -23.529 1.00 84.44 268 GLY A CA 1
ATOM 1991 C C . GLY A 1 268 ? 4.313 16.132 -22.616 1.00 84.44 268 GLY A C 1
ATOM 1992 O O . GLY A 1 268 ? 5.499 15.831 -22.510 1.00 84.44 268 GLY A O 1
ATOM 1993 N N . GLU A 1 269 ? 3.326 15.455 -22.029 1.00 86.88 269 GLU A N 1
ATOM 1994 C CA . GLU A 1 269 ? 3.501 14.249 -21.221 1.00 86.88 269 GLU A CA 1
ATOM 1995 C C . GLU A 1 269 ? 3.158 12.979 -22.016 1.00 86.88 269 GLU A C 1
ATOM 1997 O O . GLU A 1 269 ? 2.577 13.030 -23.105 1.00 86.88 269 GLU A O 1
ATOM 2002 N N . TYR A 1 270 ? 3.527 11.822 -21.464 1.00 90.44 270 TYR A N 1
ATOM 2003 C CA . TYR A 1 270 ? 3.261 10.507 -22.052 1.00 90.44 270 TYR A CA 1
ATOM 2004 C C . TYR A 1 270 ? 2.358 9.695 -21.121 1.00 90.44 270 TYR A C 1
ATOM 2006 O O . TYR A 1 270 ? 2.555 9.738 -19.909 1.00 90.44 270 TYR A O 1
ATOM 2014 N N . PRO A 1 271 ? 1.399 8.911 -21.646 1.00 91.44 271 PRO A N 1
ATOM 2015 C CA . PRO A 1 271 ? 0.531 8.108 -20.787 1.00 91.44 271 PRO A CA 1
ATOM 2016 C C . PRO A 1 271 ? 1.291 6.959 -20.108 1.00 91.44 271 PRO A C 1
ATOM 2018 O O . PRO A 1 271 ? 0.924 6.521 -19.015 1.00 91.44 271 PRO A O 1
ATOM 2021 N N . VAL A 1 272 ? 2.345 6.476 -20.773 1.00 95.19 272 VAL A N 1
ATOM 2022 C CA . VAL A 1 272 ? 3.226 5.403 -20.321 1.00 95.19 272 VAL A CA 1
ATOM 2023 C C . VAL A 1 272 ? 4.676 5.819 -20.534 1.00 95.19 272 VAL A C 1
ATOM 2025 O O . VAL A 1 272 ? 5.049 6.262 -21.623 1.00 95.19 272 VAL A O 1
ATOM 2028 N N . ARG A 1 273 ? 5.513 5.621 -19.516 1.00 94.44 273 ARG A N 1
ATOM 2029 C CA . ARG A 1 273 ? 6.962 5.811 -19.577 1.00 94.44 273 ARG A CA 1
ATOM 2030 C C . ARG A 1 273 ? 7.676 4.537 -19.150 1.00 94.44 273 ARG A C 1
ATOM 2032 O O . ARG A 1 273 ? 7.371 3.981 -18.102 1.00 94.44 273 ARG A O 1
ATOM 2039 N N . LEU A 1 274 ? 8.651 4.112 -19.954 1.00 94.25 274 LEU A N 1
ATOM 2040 C CA . LEU A 1 274 ? 9.542 2.992 -19.652 1.00 94.25 274 LEU A CA 1
ATOM 2041 C C . LEU A 1 274 ? 10.980 3.502 -19.577 1.00 94.25 274 LEU A C 1
ATOM 2043 O O . LEU A 1 274 ? 11.425 4.218 -20.477 1.00 94.25 274 LEU A O 1
ATOM 2047 N N . LEU A 1 275 ? 11.706 3.132 -18.525 1.00 91.25 275 LEU A N 1
ATOM 2048 C CA . LEU A 1 275 ? 13.094 3.532 -18.326 1.00 91.25 275 LEU A CA 1
ATOM 2049 C C . LEU A 1 275 ? 13.968 2.350 -17.896 1.00 91.25 275 LEU A C 1
ATOM 2051 O O . LEU A 1 275 ? 13.692 1.670 -16.913 1.00 91.25 275 LEU A O 1
ATOM 2055 N N . TRP A 1 276 ? 15.091 2.178 -18.590 1.00 86.06 276 TRP A N 1
ATOM 2056 C CA . TRP A 1 276 ? 16.212 1.362 -18.134 1.00 86.06 276 TRP A CA 1
ATOM 2057 C C . TRP A 1 276 ? 17.460 2.244 -18.098 1.00 86.06 276 TRP A C 1
ATOM 2059 O O . TRP A 1 276 ? 17.953 2.664 -19.143 1.00 86.06 276 TRP A O 1
ATOM 2069 N N . SER A 1 277 ? 17.937 2.571 -16.900 1.00 77.00 277 SER A N 1
ATOM 2070 C CA . SER A 1 277 ? 19.032 3.527 -16.676 1.00 77.00 277 SER A CA 1
ATOM 2071 C C . SER A 1 277 ? 20.370 2.874 -16.307 1.00 77.00 277 SER A C 1
ATOM 2073 O O . SER A 1 277 ? 21.350 3.587 -16.107 1.00 77.00 277 SER A O 1
ATOM 2075 N N . ASP A 1 278 ? 20.432 1.542 -16.236 1.00 75.31 278 ASP A N 1
ATOM 2076 C CA . ASP A 1 278 ? 21.568 0.811 -15.663 1.00 75.31 278 ASP A CA 1
ATOM 2077 C C . ASP A 1 278 ? 22.369 0.006 -16.704 1.00 75.31 278 ASP A C 1
ATOM 2079 O O . ASP A 1 278 ? 21.935 -0.211 -17.839 1.00 75.31 278 ASP A O 1
ATOM 2083 N N . GLN A 1 279 ? 23.548 -0.468 -16.309 1.00 75.25 279 GLN A N 1
ATOM 2084 C CA . GLN A 1 279 ? 24.378 -1.364 -17.099 1.00 75.25 279 GLN A CA 1
ATOM 2085 C C . GLN A 1 279 ? 23.695 -2.722 -17.315 1.00 75.25 279 GLN A C 1
ATOM 2087 O O . GLN A 1 279 ? 23.089 -3.306 -16.415 1.00 75.25 279 GLN A O 1
ATOM 2092 N N . GLU A 1 280 ? 23.866 -3.257 -18.524 1.00 77.69 280 GLU A N 1
ATOM 2093 C CA . GLU A 1 280 ? 23.452 -4.610 -18.885 1.00 77.69 280 GLU A CA 1
ATOM 2094 C C . GLU A 1 280 ? 24.068 -5.664 -17.938 1.00 77.69 280 GLU A C 1
ATOM 2096 O O . GLU A 1 280 ? 25.288 -5.752 -17.782 1.00 77.69 280 GLU A O 1
ATOM 2101 N N . ALA A 1 281 ? 23.220 -6.495 -17.334 1.00 78.81 281 ALA A N 1
ATOM 2102 C CA . ALA A 1 281 ? 23.592 -7.710 -16.629 1.00 78.81 281 ALA A CA 1
ATOM 2103 C C . ALA A 1 281 ? 24.317 -8.648 -17.596 1.00 78.81 281 ALA A C 1
ATOM 2105 O O . ALA A 1 281 ? 23.746 -9.097 -18.595 1.00 78.81 281 ALA A O 1
ATOM 2106 N N . TYR A 1 282 ? 25.579 -8.942 -17.288 1.00 78.81 282 TYR A N 1
ATOM 2107 C CA . TYR A 1 282 ? 26.524 -9.530 -18.229 1.00 78.81 282 TYR A CA 1
ATOM 2108 C C . TYR A 1 282 ? 27.080 -10.854 -17.674 1.00 78.81 282 TYR A C 1
ATOM 2110 O O . TYR A 1 282 ? 27.647 -10.863 -16.586 1.00 78.81 282 TYR A O 1
ATOM 2118 N N . PRO A 1 283 ? 26.980 -11.997 -18.380 1.00 82.12 283 PRO A N 1
ATOM 2119 C CA . PRO A 1 283 ? 27.409 -13.282 -17.819 1.00 82.12 283 PRO A CA 1
ATOM 2120 C C . PRO A 1 283 ? 28.857 -13.298 -17.280 1.00 82.12 283 PRO A C 1
ATOM 2122 O O . PRO A 1 283 ? 29.082 -13.875 -16.222 1.00 82.12 283 PRO A O 1
ATOM 2125 N N . PRO A 1 284 ? 29.843 -12.638 -17.926 1.00 83.81 284 PRO A N 1
ATOM 2126 C CA . PRO A 1 284 ? 31.210 -12.547 -17.400 1.00 83.81 284 PRO A CA 1
ATOM 2127 C C . PRO A 1 284 ? 31.404 -11.732 -16.115 1.00 83.81 284 PRO A C 1
ATOM 2129 O O . PRO A 1 284 ? 32.498 -11.791 -15.559 1.00 83.81 284 PRO A O 1
ATOM 2132 N N . ASN A 1 285 ? 30.404 -10.970 -15.653 1.00 76.81 285 ASN A N 1
ATOM 2133 C CA . ASN A 1 285 ? 30.409 -10.358 -14.318 1.00 76.81 285 ASN A CA 1
ATOM 2134 C C . ASN A 1 285 ? 29.466 -11.077 -13.345 1.00 76.81 285 ASN A C 1
ATOM 2136 O O . ASN A 1 285 ? 29.007 -10.467 -12.387 1.00 76.81 285 ASN A O 1
ATOM 2140 N N . ASP A 1 286 ? 29.150 -12.348 -13.609 1.00 76.00 286 ASP A N 1
ATOM 2141 C CA . ASP A 1 286 ? 28.213 -13.156 -12.825 1.00 76.00 286 ASP A CA 1
ATOM 2142 C C . ASP A 1 286 ? 26.815 -12.524 -12.698 1.00 76.00 286 ASP A C 1
ATOM 2144 O O . ASP A 1 286 ? 26.079 -12.790 -11.749 1.00 76.00 286 ASP A O 1
ATOM 2148 N N . TYR A 1 287 ? 26.417 -11.713 -13.687 1.00 79.06 287 TYR A N 1
ATOM 2149 C CA . TYR A 1 287 ? 25.140 -11.000 -13.711 1.00 79.06 287 TYR A CA 1
ATOM 2150 C C . TYR A 1 287 ? 24.921 -10.083 -12.495 1.00 79.06 287 TYR A C 1
ATOM 2152 O O . TYR A 1 287 ? 23.823 -10.046 -11.943 1.00 79.06 287 TYR A O 1
ATOM 2160 N N . GLN A 1 288 ? 25.947 -9.329 -12.095 1.00 73.44 288 GLN A N 1
ATOM 2161 C CA . GLN A 1 288 ? 25.921 -8.428 -10.929 1.00 73.44 288 GLN A CA 1
ATOM 2162 C C . GLN A 1 288 ? 24.750 -7.429 -10.885 1.00 73.44 288 GLN A C 1
ATOM 2164 O O . GLN A 1 288 ? 24.390 -6.993 -9.800 1.00 73.44 288 GLN A O 1
ATOM 2169 N N . THR A 1 289 ? 24.164 -7.065 -12.029 1.00 75.50 289 THR A N 1
ATOM 2170 C CA . THR A 1 289 ? 23.016 -6.141 -12.134 1.00 75.50 289 THR A CA 1
ATOM 2171 C C . THR A 1 289 ? 21.716 -6.851 -12.530 1.00 75.50 289 THR A C 1
ATOM 2173 O O . THR A 1 289 ? 20.789 -6.227 -13.052 1.00 75.50 289 THR A O 1
ATOM 2176 N N . ASN A 1 290 ? 21.634 -8.175 -12.337 1.00 84.69 290 ASN A N 1
ATOM 2177 C CA . ASN A 1 290 ? 20.399 -8.908 -12.599 1.00 84.69 290 ASN A CA 1
ATOM 2178 C C . ASN A 1 290 ? 19.260 -8.443 -11.692 1.00 84.69 290 ASN A C 1
ATOM 2180 O O . ASN A 1 290 ? 19.454 -7.939 -10.585 1.00 84.69 290 ASN A O 1
ATOM 2184 N N . ILE A 1 291 ? 18.047 -8.669 -12.178 1.00 88.06 291 ILE A N 1
ATOM 2185 C CA . ILE A 1 291 ? 16.832 -8.328 -11.460 1.00 88.06 291 ILE A CA 1
ATOM 2186 C C . ILE A 1 291 ? 16.038 -9.593 -11.217 1.00 88.06 291 ILE A C 1
ATOM 2188 O O . ILE A 1 291 ? 15.874 -10.430 -12.104 1.00 88.06 291 ILE A O 1
ATOM 2192 N N . ARG A 1 292 ? 15.543 -9.730 -9.989 1.00 91.12 292 ARG A N 1
ATOM 2193 C CA . ARG A 1 292 ? 14.688 -10.842 -9.580 1.00 91.12 292 ARG A CA 1
ATOM 2194 C C . ARG A 1 292 ? 13.402 -10.321 -8.941 1.00 91.12 292 ARG A C 1
ATOM 2196 O O . ARG A 1 292 ? 13.412 -9.233 -8.376 1.00 91.12 292 ARG A O 1
ATOM 2203 N N . PRO A 1 293 ? 12.304 -11.083 -8.977 1.00 92.19 293 PRO A N 1
ATOM 2204 C CA . PRO A 1 293 ? 11.163 -10.800 -8.115 1.00 92.19 293 PRO A CA 1
ATOM 2205 C C . PRO A 1 293 ? 11.552 -10.919 -6.632 1.00 92.19 293 PRO A C 1
ATOM 2207 O O . PRO A 1 293 ? 12.443 -11.702 -6.288 1.00 92.19 293 PRO A O 1
ATOM 2210 N N . THR A 1 294 ? 10.866 -10.184 -5.751 1.00 91.31 294 THR A N 1
ATOM 2211 C CA . THR A 1 294 ? 10.996 -10.379 -4.295 1.00 91.31 294 THR A CA 1
ATOM 2212 C C . THR A 1 294 ? 10.549 -11.783 -3.866 1.00 91.31 294 THR A C 1
ATOM 2214 O O . THR A 1 294 ? 9.815 -12.478 -4.577 1.00 91.31 294 THR A O 1
ATOM 2217 N N . PHE A 1 295 ? 11.013 -12.219 -2.695 1.00 88.06 295 PHE A N 1
ATOM 2218 C CA . PHE A 1 295 ? 10.712 -13.540 -2.153 1.00 88.06 295 PHE A CA 1
ATOM 2219 C C . PHE A 1 295 ? 9.244 -13.654 -1.727 1.00 88.06 295 PHE A C 1
ATOM 2221 O O . PHE A 1 295 ? 8.661 -12.724 -1.180 1.00 88.06 295 PHE A O 1
ATOM 2228 N N . VAL A 1 296 ? 8.669 -14.841 -1.928 1.00 93.56 296 VAL A N 1
ATOM 2229 C CA . VAL A 1 296 ? 7.300 -15.184 -1.498 1.00 93.56 296 VAL A CA 1
ATOM 2230 C C . VAL A 1 296 ? 7.264 -16.252 -0.407 1.00 93.56 296 VAL A C 1
ATOM 2232 O O . VAL A 1 296 ? 6.191 -16.667 0.014 1.00 93.56 296 VAL A O 1
ATOM 2235 N N . GLN A 1 297 ? 8.423 -16.725 0.049 1.00 93.06 297 GLN A N 1
ATOM 2236 C CA . GLN A 1 297 ? 8.557 -17.679 1.149 1.00 93.06 297 GLN A CA 1
ATOM 2237 C C . GLN A 1 297 ? 9.825 -17.364 1.942 1.00 93.06 297 GLN A C 1
ATOM 2239 O O . GLN A 1 297 ? 10.891 -17.214 1.349 1.00 93.06 297 GLN A O 1
ATOM 2244 N N . ASP A 1 298 ? 9.724 -17.349 3.271 1.00 89.62 298 ASP A N 1
ATOM 2245 C CA . ASP A 1 298 ? 10.877 -17.127 4.159 1.00 89.62 298 ASP A CA 1
ATOM 2246 C C . ASP A 1 298 ? 11.744 -18.386 4.346 1.00 89.62 298 ASP A C 1
ATOM 2248 O O . ASP A 1 298 ? 12.905 -18.319 4.747 1.00 89.62 298 ASP A O 1
ATOM 2252 N N . CYS A 1 299 ? 11.189 -19.567 4.066 1.00 89.44 299 CYS A N 1
ATOM 2253 C CA . CYS A 1 299 ? 11.883 -20.845 4.170 1.00 89.44 299 CYS A CA 1
ATOM 2254 C C . CYS A 1 299 ? 11.236 -21.913 3.278 1.00 89.44 299 CYS A C 1
ATOM 2256 O O . CYS A 1 299 ? 10.086 -21.778 2.866 1.00 89.44 299 CYS A O 1
ATOM 2258 N N . ALA A 1 300 ? 11.941 -23.024 3.033 1.00 89.25 300 ALA A N 1
ATOM 2259 C CA . ALA A 1 300 ? 11.480 -24.093 2.136 1.00 89.25 300 ALA A CA 1
ATOM 2260 C C . ALA A 1 300 ? 10.121 -24.718 2.523 1.00 89.25 300 ALA A C 1
ATOM 2262 O O . ALA A 1 300 ? 9.410 -25.213 1.654 1.00 89.25 300 ALA A O 1
ATOM 2263 N N . ASN A 1 301 ? 9.763 -24.684 3.812 1.00 89.19 301 ASN A N 1
ATOM 2264 C CA . ASN A 1 301 ? 8.501 -25.220 4.338 1.00 89.19 301 ASN A CA 1
ATOM 2265 C C . ASN A 1 301 ? 7.539 -24.120 4.828 1.00 89.19 301 ASN A C 1
ATOM 2267 O O . ASN A 1 301 ? 6.523 -24.432 5.444 1.00 89.19 301 ASN A O 1
ATOM 2271 N N . CYS A 1 302 ? 7.873 -22.846 4.611 1.00 90.81 302 CYS A N 1
ATOM 2272 C CA . CYS A 1 302 ? 7.062 -21.714 5.044 1.00 90.81 302 CYS A CA 1
ATOM 2273 C C . CYS A 1 302 ? 5.885 -21.498 4.086 1.00 90.81 302 CYS A C 1
ATOM 2275 O O . CYS A 1 302 ? 5.918 -21.924 2.925 1.00 90.81 302 CYS A O 1
ATOM 2277 N N . ALA A 1 303 ? 4.841 -20.824 4.570 1.00 90.50 303 ALA A N 1
ATOM 2278 C CA . ALA A 1 303 ? 3.683 -20.489 3.753 1.00 90.50 303 ALA A CA 1
ATOM 2279 C C . ALA A 1 303 ? 4.097 -19.682 2.515 1.00 90.50 303 ALA A C 1
ATOM 2281 O O . ALA A 1 303 ? 4.990 -18.839 2.576 1.00 90.50 303 ALA A O 1
ATOM 2282 N N . ASN A 1 304 ? 3.442 -19.959 1.387 1.00 94.19 304 ASN A N 1
ATOM 2283 C CA . ASN A 1 304 ? 3.623 -19.183 0.171 1.00 94.19 304 ASN A CA 1
ATOM 2284 C C . ASN A 1 304 ? 2.768 -17.906 0.238 1.00 94.19 304 ASN A C 1
ATOM 2286 O O . ASN A 1 304 ? 1.535 -17.960 0.172 1.00 94.19 304 ASN A O 1
ATOM 2290 N N . MET A 1 305 ? 3.458 -16.774 0.337 1.00 96.06 305 MET A N 1
ATOM 2291 C CA . MET A 1 305 ? 2.929 -15.413 0.405 1.00 96.06 305 MET A CA 1
ATOM 2292 C C . MET A 1 305 ? 2.865 -14.729 -0.965 1.00 96.06 305 MET A C 1
ATOM 2294 O O . MET A 1 305 ? 2.828 -13.508 -1.048 1.00 96.06 305 MET A O 1
ATOM 2298 N N . THR A 1 306 ? 2.811 -15.489 -2.063 1.00 96.62 306 THR A N 1
ATOM 2299 C CA . THR A 1 306 ? 2.465 -14.920 -3.378 1.00 96.62 306 THR A CA 1
ATOM 2300 C C . THR A 1 306 ? 1.138 -14.153 -3.249 1.00 96.62 306 THR A C 1
ATOM 2302 O O . THR A 1 306 ? 0.243 -14.648 -2.537 1.00 96.62 306 THR A O 1
ATOM 2305 N N . PRO A 1 307 ? 0.986 -12.975 -3.900 1.00 96.50 307 PRO A N 1
ATOM 2306 C CA . PRO A 1 307 ? -0.293 -12.276 -3.936 1.00 96.50 307 PRO A CA 1
ATOM 2307 C C . PRO A 1 307 ? -1.418 -13.238 -4.327 1.00 96.50 307 PRO A C 1
ATOM 2309 O O . PRO A 1 307 ? -1.251 -14.138 -5.157 1.00 96.50 307 PRO A O 1
ATOM 2312 N N . ARG A 1 308 ? -2.570 -13.110 -3.677 1.00 95.50 308 ARG A N 1
ATOM 2313 C CA . ARG A 1 308 ? -3.683 -14.035 -3.894 1.00 95.50 308 ARG A CA 1
ATOM 2314 C C . ARG A 1 308 ? -4.218 -13.850 -5.310 1.00 95.50 308 ARG A C 1
ATOM 2316 O O . ARG A 1 308 ? -4.590 -12.746 -5.684 1.00 95.50 308 ARG A O 1
ATOM 2323 N N . GLY A 1 309 ? -4.268 -14.942 -6.071 1.00 92.81 309 GLY A N 1
ATOM 2324 C CA . GLY A 1 309 ? -4.729 -14.914 -7.461 1.00 92.81 309 GLY A CA 1
ATOM 2325 C C . GLY A 1 309 ? -3.693 -14.431 -8.479 1.00 92.81 309 GLY A C 1
ATOM 2326 O O . GLY A 1 309 ? -4.049 -14.332 -9.650 1.00 92.81 309 GLY A O 1
ATOM 2327 N N . PHE A 1 310 ? -2.433 -14.203 -8.069 1.00 96.50 310 PHE A N 1
ATOM 2328 C CA . PHE A 1 310 ? -1.395 -13.630 -8.930 1.00 96.50 310 PHE A CA 1
ATOM 2329 C C . PHE A 1 310 ? -1.278 -14.380 -10.272 1.00 96.50 310 PHE A C 1
ATOM 2331 O O . PHE A 1 310 ? -0.955 -15.573 -10.280 1.00 96.50 310 PHE A O 1
ATOM 2338 N N . PRO A 1 311 ? -1.534 -13.713 -11.412 1.00 94.81 311 PRO A N 1
ATOM 2339 C CA . PRO A 1 311 ? -1.726 -14.405 -12.687 1.00 94.81 311 PRO A CA 1
ATOM 2340 C C . PRO A 1 311 ? -0.426 -14.654 -13.458 1.00 94.81 311 PRO A C 1
ATOM 2342 O O . PRO A 1 311 ? -0.434 -15.357 -14.470 1.00 94.81 311 PRO A O 1
ATOM 2345 N N . LEU A 1 312 ? 0.690 -14.072 -13.016 1.00 94.12 312 LEU A N 1
ATOM 2346 C CA . LEU A 1 312 ? 1.976 -14.149 -13.701 1.00 94.12 312 LEU A CA 1
ATOM 2347 C C . LEU A 1 312 ? 2.886 -15.195 -13.052 1.00 94.12 312 LEU A C 1
ATOM 2349 O O . LEU A 1 312 ? 2.845 -15.435 -11.845 1.00 94.12 312 LEU A O 1
ATOM 2353 N N . ALA A 1 313 ? 3.768 -15.791 -13.853 1.00 93.06 313 ALA A N 1
ATOM 2354 C CA . ALA A 1 313 ? 4.886 -16.543 -13.302 1.00 93.06 313 ALA A CA 1
ATOM 2355 C C . ALA A 1 313 ? 5.816 -15.587 -12.538 1.00 93.06 313 ALA A C 1
ATOM 2357 O O . ALA A 1 313 ? 6.113 -14.497 -13.022 1.00 93.06 313 ALA A O 1
ATOM 2358 N N . ILE A 1 314 ? 6.308 -16.007 -11.371 1.00 92.94 314 ILE A N 1
ATOM 2359 C CA . ILE A 1 314 ? 7.216 -15.209 -10.533 1.00 92.94 314 ILE A CA 1
ATOM 2360 C C . ILE A 1 314 ? 8.631 -15.293 -11.119 1.00 92.94 314 ILE A C 1
ATOM 2362 O O . ILE A 1 314 ? 9.488 -16.038 -10.644 1.00 92.94 314 ILE A O 1
ATOM 2366 N N . ASN A 1 315 ? 8.845 -14.579 -12.220 1.00 91.00 315 ASN A N 1
ATOM 2367 C CA . ASN A 1 315 ? 10.110 -14.490 -12.936 1.00 91.00 315 ASN A CA 1
ATOM 2368 C C . ASN A 1 315 ? 10.222 -13.122 -13.625 1.00 91.00 315 ASN A C 1
ATOM 2370 O O . ASN A 1 315 ? 9.211 -12.513 -13.970 1.00 91.00 315 ASN A O 1
ATOM 2374 N N . MET A 1 316 ? 11.449 -12.650 -13.827 1.00 89.12 316 MET A N 1
ATOM 2375 C CA . MET A 1 316 ? 11.751 -11.420 -14.548 1.00 89.12 316 MET A CA 1
ATOM 2376 C C . MET A 1 316 ? 12.913 -11.645 -15.506 1.00 89.12 316 MET A C 1
ATOM 2378 O O . MET A 1 316 ? 13.879 -12.338 -15.181 1.00 89.12 316 MET A O 1
ATOM 2382 N N . ASP A 1 317 ? 12.817 -11.025 -16.677 1.00 84.44 317 ASP A N 1
ATOM 2383 C CA . ASP A 1 317 ? 13.890 -11.035 -17.659 1.00 84.44 317 ASP A CA 1
ATOM 2384 C C . ASP A 1 317 ? 14.923 -9.962 -17.314 1.00 84.44 317 ASP A C 1
ATOM 2386 O O . ASP A 1 317 ? 14.598 -8.783 -17.129 1.00 84.44 317 ASP A O 1
ATOM 2390 N N . ASN A 1 318 ? 16.191 -10.368 -17.265 1.00 81.06 318 ASN A N 1
ATOM 2391 C CA . ASN A 1 318 ? 17.299 -9.435 -17.103 1.00 81.06 318 ASN A CA 1
ATOM 2392 C C . ASN A 1 318 ? 17.324 -8.417 -18.249 1.00 81.06 318 ASN A C 1
ATOM 2394 O O . ASN A 1 318 ? 16.946 -8.729 -19.377 1.00 81.06 318 ASN A O 1
ATOM 2398 N N . ASN A 1 319 ? 17.848 -7.223 -17.967 1.00 80.50 319 ASN A N 1
ATOM 2399 C CA . ASN A 1 319 ? 18.071 -6.170 -18.967 1.00 80.50 319 ASN A CA 1
ATOM 2400 C C . ASN A 1 319 ? 16.792 -5.670 -19.639 1.00 80.50 319 ASN A C 1
ATOM 2402 O O . ASN A 1 319 ? 16.822 -5.255 -20.797 1.00 80.50 319 ASN A O 1
ATOM 2406 N N . SER A 1 320 ? 15.665 -5.719 -18.928 1.00 81.75 320 SER A N 1
ATOM 2407 C CA . SER A 1 320 ? 14.378 -5.324 -19.482 1.00 81.75 320 SER A CA 1
ATOM 2408 C C . SER A 1 320 ? 13.582 -4.430 -18.536 1.00 81.75 320 SER A C 1
ATOM 2410 O O . SER A 1 320 ? 13.538 -4.615 -17.321 1.00 81.75 320 SER A O 1
ATOM 2412 N N . THR A 1 321 ? 12.952 -3.420 -19.128 1.00 91.69 321 THR A N 1
ATOM 2413 C CA . THR A 1 321 ? 11.770 -2.763 -18.572 1.00 91.69 321 THR A CA 1
ATOM 2414 C C . THR A 1 321 ? 10.634 -3.079 -19.516 1.00 91.69 321 THR A C 1
ATOM 2416 O O . THR A 1 321 ? 10.679 -2.689 -20.683 1.00 91.69 321 THR A O 1
ATOM 2419 N N . THR A 1 322 ? 9.662 -3.840 -19.033 1.00 93.81 322 THR A N 1
ATOM 2420 C CA . THR A 1 322 ? 8.700 -4.515 -19.900 1.00 93.81 322 THR A CA 1
ATOM 2421 C C . THR A 1 322 ? 7.299 -3.998 -19.638 1.00 93.81 322 THR A C 1
ATOM 2423 O O . THR A 1 322 ? 6.847 -3.934 -18.497 1.00 93.81 322 THR A O 1
ATOM 2426 N N . PHE A 1 323 ? 6.603 -3.665 -20.722 1.00 95.44 323 PHE A N 1
ATOM 2427 C CA . PHE A 1 323 ? 5.188 -3.326 -20.724 1.00 95.44 323 PHE A CA 1
ATOM 2428 C C . PHE A 1 323 ? 4.475 -4.258 -21.697 1.00 95.44 323 PHE A C 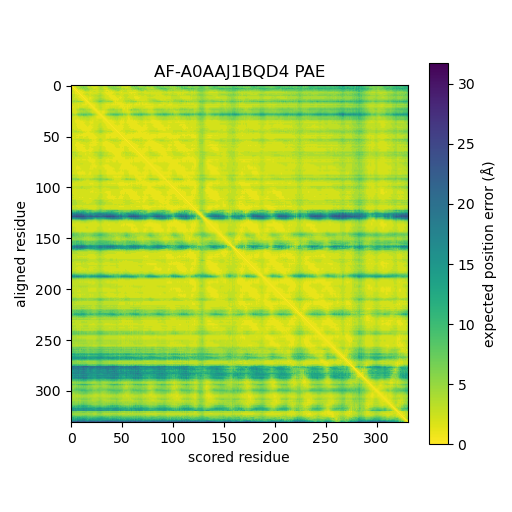1
ATOM 2430 O O . PHE A 1 323 ? 4.542 -4.086 -22.915 1.00 95.44 323 PHE A O 1
ATOM 2437 N N . THR A 1 324 ? 3.829 -5.285 -21.157 1.00 95.62 324 THR A N 1
ATOM 2438 C CA . THR A 1 324 ? 3.015 -6.219 -21.937 1.00 95.62 324 THR A CA 1
ATOM 2439 C C . THR A 1 324 ? 1.573 -5.747 -21.904 1.00 95.62 324 THR A C 1
ATOM 2441 O O . THR A 1 324 ? 1.061 -5.434 -20.834 1.00 95.62 324 THR A O 1
ATOM 2444 N N . PHE A 1 325 ? 0.891 -5.710 -23.049 1.00 94.31 325 PHE A N 1
ATOM 2445 C CA . PHE A 1 325 ? -0.492 -5.250 -23.096 1.00 94.31 325 PHE A CA 1
ATOM 2446 C C . PHE A 1 325 ? -1.420 -6.123 -23.930 1.00 94.31 325 PHE A C 1
ATOM 2448 O O . PHE A 1 325 ? -1.022 -6.698 -24.942 1.00 94.31 325 PHE A O 1
ATOM 2455 N N . ALA A 1 326 ? -2.689 -6.169 -23.524 1.00 93.69 326 ALA A N 1
ATOM 2456 C CA . ALA A 1 326 ? -3.764 -6.793 -24.286 1.00 93.69 326 ALA A CA 1
ATOM 2457 C C . ALA A 1 326 ? -5.081 -6.026 -24.108 1.00 93.69 326 ALA A C 1
ATOM 2459 O O . ALA A 1 326 ? -5.478 -5.713 -22.991 1.00 93.69 326 ALA A O 1
ATOM 2460 N N . ASN A 1 327 ? -5.802 -5.766 -25.203 1.00 89.69 327 ASN A N 1
ATOM 2461 C CA . ASN A 1 327 ? -7.092 -5.061 -25.161 1.00 89.69 327 ASN A CA 1
ATOM 2462 C C . ASN A 1 327 ? -7.024 -3.699 -24.431 1.00 89.69 327 ASN A C 1
ATOM 2464 O O . ASN A 1 327 ? -7.915 -3.338 -23.670 1.00 89.69 327 ASN A O 1
ATOM 2468 N N . LEU A 1 328 ? -5.923 -2.975 -24.629 1.00 87.69 328 LEU A N 1
ATOM 2469 C CA . LEU A 1 328 ? -5.712 -1.633 -24.100 1.00 87.69 328 LEU A CA 1
ATOM 2470 C C . LEU A 1 328 ? -6.244 -0.599 -25.095 1.00 87.69 328 LEU A C 1
ATOM 2472 O O . LEU A 1 328 ? -6.116 -0.777 -26.309 1.00 87.69 328 LEU A O 1
ATOM 2476 N N . SER A 1 329 ? -6.831 0.479 -24.585 1.00 83.19 329 SER A N 1
ATOM 2477 C CA . SER A 1 329 ? -7.310 1.597 -25.401 1.00 83.19 329 SER A CA 1
ATOM 2478 C C . SER A 1 329 ? -6.591 2.892 -25.026 1.00 83.19 329 SER A C 1
ATOM 2480 O O . SER A 1 329 ? -6.338 3.128 -23.848 1.00 83.19 329 SER A O 1
ATOM 2482 N N . ASN A 1 330 ? -6.282 3.708 -26.045 1.00 78.56 330 ASN A N 1
ATOM 2483 C CA . ASN A 1 330 ? -5.624 5.018 -25.927 1.00 78.56 330 ASN A CA 1
ATOM 2484 C C . ASN A 1 330 ? -4.175 4.971 -25.371 1.00 78.56 330 ASN A C 1
ATOM 2486 O O . ASN A 1 330 ? -3.837 5.711 -24.451 1.00 78.56 330 ASN A O 1
ATOM 2490 N N . LEU A 1 331 ? -3.337 4.091 -25.949 1.00 67.62 331 LEU A N 1
ATOM 2491 C CA . LEU A 1 331 ? -1.881 4.014 -25.718 1.00 67.62 331 LEU A CA 1
ATOM 2492 C C . LEU A 1 331 ? -1.109 4.967 -26.646 1.00 67.62 331 LEU A C 1
ATOM 2494 O O . LEU A 1 331 ? -1.450 4.988 -27.854 1.00 67.62 331 LEU A O 1
#

Nearest PDB structures (foldseek):
  1dab-assembly1_A  TM=4.953E-01  e=1.978E-03  Bordetella pertussis
  5zla-assembly1_D  TM=4.986E-01  e=6.944E-02  Pseudarthrobacter chlorophenolicus A6
  8egr-assembly1_A  TM=3.594E-01  e=1.324E-02  Staphylococcus phage Andhra
  5zla-assembly1_A  TM=5.225E-01  e=1.572E+00  Pseudarthrobacter chlorophenolicus A6
  9j4l-assembly1_B  TM=2.780E-01  e=5.647E-01  Paenarthrobacter aurescens

pLDDT: mean 93.23, std 7.17, range [61.84, 98.94]